Protein AF-A0A957GKF5-F1 (afdb_monomer_lite)

Foldseek 3Di:
DDPVVVVVVCVVPVPFDPQLVVLVVVLVVVLVVCVVVQPAFQQDPDWAFDPFDDPDPCPLVVPPDPCLVVVLVVLLVLLVCLLQQWDADPNDIDRNDDLAPPVDDLVVSLVLLLCPNLVSLLSNCSVPPPCSSLVSVLVSLVSCCVSPSGCDDSNLDLLSLLNNLVSLVNSCVSVVVPQPPDPSNSSSVSVSVSSLVSLVVRASSNVQDPRNLSSLLSLLLQLLGIDDDSSVVSNVVSVVVNLVSLVVQQDPQLAGPVPAVQSLQVSLVSLLVSQSRCVRSVHDRDPSSLVSNVSSLNSLLVQADPVQDHDRPDPDDPVRGDRNLVSLVSSCVSVVNPVSD

Radius of gyration: 20.47 Å; chains: 1; bounding box: 52×55×48 Å

Sequence (341 aa):
MNSQHLQLYWHTLRYLTLTQMWYRGRRMVRRRWWQWRQKPLPHPTSWDLNKISLLYVGLNSLKQLPNWPDLTAEACARAKEIANGRFHFLNQTVDQPHWHDPNLSQLWRYQFHYFHYVQPLLVWAAVDPDHQAHHTFLRLAHAWINDNAQYAGDGWHPYTISLRSVNWLHALVHFHPHLIDTPQASVLLSSLYGQGQMLYTDLERDVRGNHLLENLRALIWLGIAFAGAEPTQWLTTGLDLLQRETHEQILADGGHFERTPGYHLVILKDYLEIALWLRRNGVKVPPWLDAALECMLSYLVKTLFADGNVALFKDTARDQIPNPYDLLTIGAQYFVEPRYK

pLDDT: mean 88.1, std 11.19, range [51.5, 98.5]

Secondary structure (DSSP, 8-state):
--HHHHHHHHHHHTTS-HHHHHHHHHHHHHHHHHHHTTPPPP--S--EE--PPPTTTTGGG-TT-TTHHHHHHHHHHHHHHHHTTEEEETTEEEES--TT-TTS-HHHHHHHHHTTTHHHHHHHHTT-TT-HHHHHHHHHHHHHHHHT-SS-SGGGSHHHHHHHHHHHHHHHHHSGGGTTT-HHHHHHHHHHHHHHHHHHHS--TTT-HHHHHHHHHHHHHHHHHEESHHHHHHHHHHHHHHHHHHHHHB-TTS-BTT--HHHHHHHHHHHHHHHHHHHHTTPPPPHHHHHHHHHHHHHHHHH--TTSPPP--SS--GGGS--HHHHHHHHHHHHT-GGG-

Structure (mmCIF, N/CA/C/O backbone):
data_AF-A0A957GKF5-F1
#
_entry.id   AF-A0A957GKF5-F1
#
loop_
_atom_site.group_PDB
_atom_site.id
_atom_site.type_symbol
_atom_site.label_atom_id
_atom_site.label_alt_id
_atom_site.label_comp_id
_atom_site.label_asym_id
_atom_site.label_entity_id
_atom_site.label_seq_id
_atom_site.pdbx_PDB_ins_code
_atom_site.Cartn_x
_atom_site.Cartn_y
_atom_site.Cartn_z
_atom_site.occupancy
_atom_site.B_iso_or_equiv
_atom_site.auth_seq_id
_atom_site.auth_comp_id
_atom_site.auth_asym_id
_atom_site.auth_atom_id
_atom_site.pdbx_PDB_model_num
ATOM 1 N N . MET A 1 1 ? -20.115 22.931 -23.309 1.00 53.53 1 MET A N 1
ATOM 2 C CA . MET A 1 1 ? -20.176 21.814 -22.338 1.00 53.53 1 MET A CA 1
ATOM 3 C C . MET A 1 1 ? -21.526 21.136 -22.513 1.00 53.53 1 MET A C 1
ATOM 5 O O . MET A 1 1 ? -22.530 21.824 -22.405 1.00 53.53 1 MET A O 1
ATOM 9 N N . ASN A 1 2 ? -21.554 19.856 -22.891 1.00 61.03 2 ASN A N 1
ATOM 10 C CA . ASN A 1 2 ? -22.786 19.141 -23.253 1.00 61.03 2 ASN A CA 1
ATOM 11 C C . ASN A 1 2 ? -23.700 18.958 -22.020 1.00 61.03 2 ASN A C 1
ATOM 13 O O . ASN A 1 2 ? -23.191 18.691 -20.929 1.00 61.03 2 ASN A O 1
ATOM 17 N N . SER A 1 3 ? -25.023 19.085 -22.164 1.00 61.12 3 SER A N 1
ATOM 18 C CA . SER A 1 3 ? -25.988 19.022 -21.043 1.00 61.12 3 SER A CA 1
ATOM 19 C C . SER A 1 3 ? -25.933 17.696 -20.267 1.00 61.12 3 SER A C 1
ATOM 21 O O . SER A 1 3 ? -26.070 17.685 -19.045 1.00 61.12 3 SER A O 1
ATOM 23 N N . GLN A 1 4 ? -25.610 16.594 -20.948 1.00 59.00 4 GLN A N 1
ATOM 24 C CA . GLN A 1 4 ? -25.383 15.278 -20.337 1.00 59.00 4 GLN A CA 1
ATOM 25 C C . GLN A 1 4 ? -24.166 15.249 -19.397 1.00 59.00 4 GLN A C 1
ATOM 27 O O . GLN A 1 4 ? -24.218 14.628 -18.336 1.00 59.00 4 GLN A O 1
ATOM 32 N N . HIS A 1 5 ? -23.083 15.965 -19.725 1.00 63.00 5 HIS A N 1
ATOM 33 C CA . HIS A 1 5 ? -21.921 16.055 -18.835 1.00 63.00 5 HIS A CA 1
ATOM 34 C C . HIS A 1 5 ? -22.250 16.850 -17.571 1.00 63.00 5 HIS A C 1
ATOM 36 O O . HIS A 1 5 ? -21.846 16.456 -16.482 1.00 63.00 5 HIS A O 1
ATOM 42 N N . LEU A 1 6 ? -23.024 17.933 -17.692 1.00 70.69 6 LEU A N 1
ATOM 43 C CA . LEU A 1 6 ? -23.483 18.720 -16.543 1.00 70.69 6 LEU A CA 1
ATOM 44 C C . LEU A 1 6 ? -24.347 17.888 -15.585 1.00 70.69 6 LEU A C 1
ATOM 46 O O . LEU A 1 6 ? -24.175 17.983 -14.371 1.00 70.69 6 LEU A O 1
ATOM 50 N N . GLN A 1 7 ? -25.215 17.029 -16.121 1.00 70.50 7 GLN A N 1
ATOM 51 C CA . GLN A 1 7 ? -26.039 16.124 -15.324 1.00 70.50 7 GLN A CA 1
ATOM 52 C C . GLN A 1 7 ? -25.193 15.074 -14.581 1.00 70.50 7 GLN A C 1
ATOM 54 O O . GLN A 1 7 ? -25.396 14.859 -13.386 1.00 70.50 7 GLN A O 1
ATOM 59 N N . LEU A 1 8 ? -24.187 14.481 -15.236 1.00 67.50 8 LEU A N 1
ATOM 60 C CA . LEU A 1 8 ? -23.235 13.558 -14.598 1.00 67.50 8 LEU A CA 1
ATOM 61 C C . LEU A 1 8 ? -22.419 14.236 -13.481 1.00 67.50 8 LEU A C 1
ATOM 63 O O . LEU A 1 8 ? -22.252 13.669 -12.395 1.00 67.50 8 LEU A O 1
ATOM 67 N N . TYR A 1 9 ? -21.962 15.473 -13.705 1.00 71.50 9 TYR A N 1
ATOM 68 C CA . TYR A 1 9 ? -21.286 16.259 -12.670 1.00 71.50 9 TYR A CA 1
ATOM 69 C C . TYR A 1 9 ? -22.217 16.558 -11.494 1.00 71.50 9 TYR A C 1
ATOM 71 O O . TYR A 1 9 ? -21.804 16.386 -10.351 1.00 71.50 9 TYR A O 1
ATOM 79 N N . TRP A 1 10 ? -23.473 16.933 -11.743 1.00 74.56 10 TRP A N 1
ATOM 80 C CA . TRP A 1 10 ? -24.458 17.178 -10.687 1.00 74.56 10 TRP A CA 1
ATOM 81 C C . TRP A 1 10 ? -24.718 15.935 -9.826 1.00 74.56 10 TRP A C 1
ATOM 83 O O . TRP A 1 10 ? -24.691 16.020 -8.597 1.00 74.56 10 TRP A O 1
ATOM 93 N N . HIS A 1 11 ? -24.895 14.768 -10.453 1.00 73.44 11 HIS A N 1
ATOM 94 C CA . HIS A 1 11 ? -25.086 13.506 -9.732 1.00 73.44 11 HIS A CA 1
ATOM 95 C C . HIS A 1 11 ? -23.880 13.118 -8.873 1.00 73.44 11 HIS A C 1
ATOM 97 O O . HIS A 1 11 ? -24.069 12.499 -7.831 1.00 73.44 11 HIS A O 1
ATOM 103 N N . THR A 1 12 ? -22.671 13.524 -9.262 1.00 68.50 12 THR A N 1
ATOM 104 C CA . THR A 1 12 ? -21.452 13.300 -8.472 1.00 68.50 12 THR A CA 1
ATOM 105 C C . THR A 1 12 ? -21.302 14.336 -7.354 1.00 68.50 12 THR A C 1
ATOM 107 O O . THR A 1 12 ? -20.982 13.989 -6.223 1.00 68.50 12 THR A O 1
ATOM 110 N N . LEU A 1 13 ? -21.537 15.618 -7.649 1.00 72.31 13 LEU A N 1
ATOM 111 C CA . LEU A 1 13 ? -21.276 16.729 -6.730 1.00 72.31 13 LEU A CA 1
ATOM 112 C C . LEU A 1 13 ? -22.293 16.814 -5.588 1.00 72.31 13 LEU A C 1
ATOM 114 O O . LEU A 1 13 ? -21.910 17.177 -4.480 1.00 72.31 13 LEU A O 1
ATOM 118 N N . ARG A 1 14 ? -23.564 16.451 -5.817 1.00 78.88 14 ARG A N 1
ATOM 119 C CA . ARG A 1 14 ? -24.625 16.596 -4.801 1.00 78.88 14 ARG A CA 1
ATOM 120 C C . ARG A 1 14 ? -24.421 15.748 -3.541 1.00 78.88 14 ARG A C 1
ATOM 122 O O . ARG A 1 14 ? -25.043 16.027 -2.523 1.00 78.88 14 ARG A O 1
ATOM 129 N N . TYR A 1 15 ? -23.595 14.706 -3.625 1.00 75.88 15 TYR A N 1
ATOM 130 C CA . TYR A 1 15 ? -23.291 13.803 -2.514 1.00 75.88 15 TYR A CA 1
ATOM 131 C C . TYR A 1 15 ? -21.942 14.098 -1.849 1.00 75.88 15 TYR A C 1
ATOM 133 O O . TYR A 1 15 ? -21.589 13.439 -0.875 1.00 75.88 15 TYR A O 1
ATOM 141 N N . LEU A 1 16 ? -21.181 15.074 -2.358 1.00 77.50 16 LEU A N 1
ATOM 142 C CA . LEU A 1 16 ? -19.909 15.462 -1.762 1.00 77.50 16 LEU A CA 1
ATOM 143 C C . LEU A 1 16 ? -20.130 16.484 -0.653 1.00 77.50 16 LEU A C 1
ATOM 145 O O . LEU A 1 16 ? -20.840 17.476 -0.811 1.00 77.50 16 LEU A O 1
ATOM 149 N N . THR A 1 17 ? -19.442 16.274 0.462 1.00 80.44 17 THR A N 1
ATOM 150 C CA . THR A 1 17 ? -19.359 17.277 1.525 1.00 80.44 17 THR A CA 1
ATOM 151 C C . THR A 1 17 ? -18.633 18.536 1.030 1.00 80.44 17 THR A C 1
ATOM 153 O O . THR A 1 17 ? -17.794 18.479 0.124 1.00 80.44 17 THR A O 1
ATOM 156 N N . LEU A 1 18 ? -18.894 19.688 1.664 1.00 81.75 18 LEU A N 1
ATOM 157 C CA . LEU A 1 18 ? -18.164 20.940 1.388 1.00 81.75 18 LEU A CA 1
ATOM 158 C C . LEU A 1 18 ? -16.643 20.745 1.496 1.00 81.75 18 LEU A C 1
ATOM 160 O O . LEU A 1 18 ? -15.880 21.254 0.676 1.00 81.75 18 LEU A O 1
ATOM 164 N N . THR A 1 19 ? -16.213 19.939 2.467 1.00 81.38 19 THR A N 1
ATOM 165 C CA . THR A 1 19 ? -14.811 19.578 2.677 1.00 81.38 19 THR A CA 1
ATOM 166 C C . THR A 1 19 ? -14.238 18.791 1.494 1.00 81.38 19 THR A C 1
ATOM 168 O O . THR A 1 19 ? -13.156 19.129 1.013 1.00 81.38 19 THR A O 1
ATOM 171 N N . GLN A 1 20 ? -14.953 17.793 0.963 1.00 82.31 20 GLN A N 1
ATOM 172 C CA . GLN A 1 20 ? -14.507 17.049 -0.224 1.00 82.31 20 GLN A CA 1
ATOM 173 C C . GLN A 1 20 ? -14.444 17.939 -1.467 1.00 82.31 20 GLN A C 1
ATOM 175 O O . GLN A 1 20 ? -13.467 17.869 -2.213 1.00 82.31 20 GLN A O 1
ATOM 180 N N . MET A 1 21 ? -15.432 18.816 -1.674 1.00 82.12 21 MET A N 1
ATOM 181 C CA . MET A 1 21 ? -15.408 19.774 -2.785 1.00 82.12 21 MET A CA 1
ATOM 182 C C . MET A 1 21 ? -14.209 20.725 -2.688 1.00 82.12 21 MET A C 1
ATOM 184 O O . MET A 1 21 ? -13.518 20.940 -3.686 1.00 82.12 21 MET A O 1
ATOM 188 N N . TRP A 1 22 ? -13.911 21.233 -1.488 1.00 84.81 22 TRP A N 1
ATOM 189 C CA . TRP A 1 22 ? -12.729 22.058 -1.241 1.00 84.81 22 TRP A CA 1
ATOM 190 C C . TRP A 1 22 ? -11.430 21.313 -1.561 1.00 84.81 22 TRP A C 1
ATOM 192 O O . TRP A 1 22 ? -10.605 21.824 -2.320 1.00 84.81 22 TRP A O 1
ATOM 202 N N . TYR A 1 23 ? -11.244 20.097 -1.034 1.00 84.44 23 TYR A N 1
ATOM 203 C CA . TYR A 1 23 ? -10.032 19.313 -1.296 1.00 84.44 23 TYR A CA 1
ATOM 204 C C . TYR A 1 23 ? -9.882 18.955 -2.775 1.00 84.44 23 TYR A C 1
ATOM 206 O O . TYR A 1 23 ? -8.777 19.077 -3.310 1.00 84.44 23 TYR A O 1
ATOM 214 N N . ARG A 1 24 ? -10.980 18.608 -3.455 1.00 84.62 24 ARG A N 1
ATOM 215 C CA . ARG A 1 24 ? -10.980 18.291 -4.887 1.00 84.62 24 ARG A CA 1
ATOM 216 C C . ARG A 1 24 ? -10.594 19.508 -5.722 1.00 84.62 24 ARG A C 1
ATOM 218 O O . ARG A 1 24 ? -9.680 19.430 -6.540 1.00 84.62 24 ARG A O 1
ATOM 225 N N . GLY A 1 25 ? -11.224 20.657 -5.466 1.00 84.25 25 GLY A N 1
ATOM 226 C CA . GLY A 1 25 ? -10.908 21.919 -6.138 1.00 84.25 25 GLY A CA 1
ATOM 227 C C . GLY A 1 25 ? -9.462 22.354 -5.894 1.00 84.25 25 GLY A C 1
ATOM 228 O O . GLY A 1 25 ? -8.717 22.602 -6.844 1.00 84.25 25 GLY A O 1
ATOM 229 N N . ARG A 1 26 ? -9.022 22.353 -4.630 1.00 86.06 26 ARG A N 1
ATOM 230 C CA . ARG A 1 26 ? -7.641 22.668 -4.237 1.00 86.06 26 ARG A CA 1
ATOM 231 C C . ARG A 1 26 ? -6.633 21.760 -4.938 1.00 86.06 26 ARG A C 1
ATOM 233 O O . ARG A 1 26 ? -5.624 22.255 -5.435 1.00 86.06 26 ARG A O 1
ATOM 240 N N . ARG A 1 27 ? -6.886 20.450 -4.997 1.00 84.88 27 ARG A N 1
ATOM 241 C CA . ARG A 1 27 ? -6.024 19.491 -5.697 1.00 84.88 27 ARG A CA 1
ATOM 242 C C . ARG A 1 27 ? -5.958 19.779 -7.191 1.00 84.88 27 ARG A C 1
ATOM 244 O O . ARG A 1 27 ? -4.858 19.825 -7.734 1.00 84.88 27 ARG A O 1
ATOM 251 N N . MET A 1 28 ? -7.099 19.989 -7.848 1.00 84.94 28 MET A N 1
ATOM 252 C CA . MET A 1 28 ? -7.146 20.283 -9.284 1.00 84.94 28 MET A CA 1
ATOM 253 C C . MET A 1 28 ? -6.364 21.555 -9.619 1.00 84.94 28 MET A C 1
ATOM 255 O O . MET A 1 28 ? -5.546 21.547 -10.539 1.00 84.94 28 MET A O 1
ATOM 259 N N . VAL A 1 29 ? -6.565 22.628 -8.845 1.00 85.81 29 VAL A N 1
ATOM 260 C CA . VAL A 1 29 ? -5.824 23.889 -9.000 1.00 85.81 29 VAL A CA 1
ATOM 261 C C . VAL A 1 29 ? -4.333 23.664 -8.777 1.00 85.81 29 VAL A C 1
ATOM 263 O O . VAL A 1 29 ? -3.522 24.067 -9.604 1.00 85.81 29 VAL A O 1
ATOM 266 N N . ARG A 1 30 ? -3.959 22.968 -7.701 1.00 86.38 30 ARG A N 1
ATOM 267 C CA . ARG A 1 30 ? -2.562 22.683 -7.365 1.00 86.38 30 ARG A CA 1
ATOM 268 C C . ARG A 1 30 ? -1.855 21.8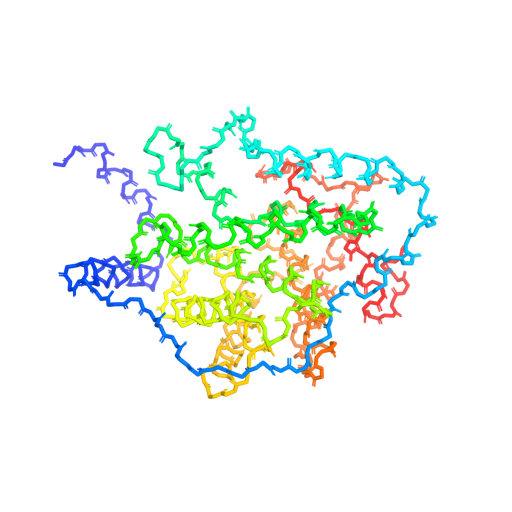54 -8.433 1.00 86.38 30 ARG A C 1
ATOM 270 O O . ARG A 1 30 ? -0.748 22.211 -8.815 1.00 86.38 30 ARG A O 1
ATOM 277 N N . ARG A 1 31 ? -2.478 20.783 -8.934 1.00 83.69 31 ARG A N 1
ATOM 278 C CA . ARG A 1 31 ? -1.902 19.937 -9.992 1.00 83.69 31 ARG A CA 1
ATOM 279 C C . ARG A 1 31 ? -1.715 20.723 -11.287 1.00 83.69 31 ARG A C 1
ATOM 281 O O . ARG A 1 31 ? -0.626 20.689 -11.848 1.00 83.69 31 ARG A O 1
ATOM 288 N N . ARG A 1 32 ? -2.718 21.506 -11.703 1.00 84.75 32 ARG A N 1
ATOM 289 C CA . ARG A 1 32 ? -2.594 22.401 -12.868 1.00 84.75 32 ARG A CA 1
ATOM 290 C C . ARG A 1 32 ? -1.495 23.439 -12.678 1.00 84.75 32 ARG A C 1
ATOM 292 O O . ARG A 1 32 ? -0.720 23.680 -13.592 1.00 84.75 32 ARG A O 1
ATOM 299 N N . TRP A 1 33 ? -1.399 24.024 -11.488 1.00 84.56 33 TRP A N 1
ATOM 300 C CA . TRP A 1 33 ? -0.357 24.988 -11.154 1.00 84.56 33 TRP A CA 1
ATOM 301 C C . TRP A 1 33 ? 1.043 24.374 -11.187 1.00 84.56 33 TRP A C 1
ATOM 303 O O . TRP A 1 33 ? 1.962 24.983 -11.722 1.00 84.56 33 TRP A O 1
ATOM 313 N N . TRP A 1 34 ? 1.214 23.168 -10.642 1.00 85.56 34 TRP A N 1
ATOM 314 C CA . TRP A 1 34 ? 2.483 22.444 -10.681 1.00 85.56 34 TRP A CA 1
ATOM 315 C C . TRP A 1 34 ? 2.886 22.056 -12.100 1.00 85.56 34 TRP A C 1
ATOM 317 O O . TRP A 1 34 ? 4.050 22.217 -12.440 1.00 85.56 34 TRP A O 1
ATOM 327 N N . GLN A 1 35 ? 1.938 21.623 -12.931 1.00 81.94 35 GLN A N 1
ATOM 328 C CA . GLN A 1 35 ? 2.184 21.356 -14.349 1.00 81.94 35 GLN A CA 1
ATOM 329 C C . GLN A 1 35 ? 2.575 22.634 -15.095 1.00 81.94 35 GLN A C 1
ATOM 331 O O . GLN A 1 35 ? 3.590 22.659 -15.783 1.00 81.94 35 GLN A O 1
ATOM 336 N N . TRP A 1 36 ? 1.820 23.719 -14.904 1.00 83.88 36 TRP A N 1
ATOM 337 C CA . TRP A 1 36 ? 2.099 25.009 -15.536 1.00 83.88 36 TRP A CA 1
ATOM 338 C C . TRP A 1 36 ? 3.465 25.577 -15.130 1.00 83.88 36 TRP A C 1
ATOM 340 O O . TRP A 1 36 ? 4.204 26.068 -15.976 1.00 83.88 36 TRP A O 1
ATOM 350 N N . ARG A 1 37 ? 3.832 25.462 -13.848 1.00 83.12 37 ARG A N 1
ATOM 351 C CA . ARG A 1 37 ? 5.146 25.876 -13.334 1.00 83.12 37 ARG A CA 1
ATOM 352 C C . ARG A 1 37 ? 6.264 24.865 -13.564 1.00 83.12 37 ARG A C 1
ATOM 354 O O . ARG A 1 37 ? 7.373 25.132 -13.116 1.00 83.12 37 ARG A O 1
ATOM 361 N N . GLN A 1 38 ? 5.974 23.718 -14.181 1.00 79.69 38 GLN A N 1
ATOM 362 C CA . GLN A 1 38 ? 6.916 22.606 -14.323 1.00 79.69 38 GLN A CA 1
ATOM 363 C C . GLN A 1 38 ? 7.632 22.308 -12.998 1.00 79.69 38 GLN A C 1
ATOM 365 O O . GLN A 1 38 ? 8.859 22.249 -12.936 1.00 79.69 38 GLN A O 1
ATOM 370 N N . LYS A 1 39 ? 6.857 22.214 -11.905 1.00 78.19 39 LYS A N 1
ATOM 371 C CA . LYS A 1 39 ? 7.404 22.017 -10.560 1.00 78.19 39 LYS A CA 1
ATOM 372 C C . LYS A 1 39 ? 8.376 20.828 -10.606 1.00 78.19 39 LYS A C 1
ATOM 374 O O . LYS A 1 39 ? 7.945 19.747 -11.015 1.00 78.19 39 LYS A O 1
ATOM 379 N N . PRO A 1 40 ? 9.639 21.007 -10.179 1.00 76.94 40 PRO A N 1
ATOM 380 C CA . PRO A 1 40 ? 10.600 19.921 -10.202 1.00 76.94 40 PRO A CA 1
ATOM 381 C C . PRO A 1 40 ? 10.125 18.801 -9.281 1.00 76.94 40 PRO A C 1
ATOM 383 O O . PRO A 1 40 ? 9.513 19.052 -8.232 1.00 76.94 40 PRO A O 1
ATOM 386 N N . LEU A 1 41 ? 10.405 17.563 -9.683 1.00 82.25 41 LEU A N 1
ATOM 387 C CA . LEU A 1 41 ? 10.221 16.431 -8.795 1.00 82.25 41 LEU A CA 1
ATOM 388 C C . LEU A 1 41 ? 11.121 16.591 -7.568 1.00 82.25 41 LEU A C 1
ATOM 390 O O . LEU A 1 41 ? 12.201 17.183 -7.659 1.00 82.25 41 LEU A O 1
ATOM 394 N N . PRO A 1 42 ? 10.695 16.082 -6.406 1.00 83.38 42 PRO A N 1
ATOM 395 C CA . PRO A 1 42 ? 11.613 15.954 -5.293 1.00 83.38 42 PRO A CA 1
ATOM 396 C C . PRO A 1 42 ? 12.778 15.045 -5.690 1.00 83.38 42 PRO A C 1
ATOM 398 O O . PRO A 1 42 ? 12.584 13.875 -6.020 1.00 83.38 42 PRO A O 1
ATOM 401 N N . HIS A 1 43 ? 13.985 15.603 -5.632 1.00 80.06 43 HIS A N 1
ATOM 402 C CA . HIS A 1 43 ? 15.248 14.897 -5.826 1.00 80.06 43 HIS A CA 1
ATOM 403 C C . HIS A 1 43 ? 16.049 14.947 -4.521 1.00 80.06 43 HIS A C 1
ATOM 405 O O . HIS A 1 43 ? 17.029 15.688 -4.430 1.00 80.06 43 HIS A O 1
ATOM 411 N N . PRO A 1 44 ? 15.602 14.235 -3.472 1.00 85.88 44 PRO A N 1
ATOM 412 C CA . PRO A 1 44 ? 16.298 14.224 -2.196 1.00 85.88 44 PRO A CA 1
ATOM 413 C C . PRO A 1 44 ? 17.698 13.634 -2.387 1.00 85.88 44 PRO A C 1
ATOM 415 O O . PRO A 1 44 ? 17.865 12.485 -2.807 1.00 85.88 44 PRO A O 1
ATOM 418 N N . THR A 1 45 ? 18.705 14.447 -2.084 1.00 77.62 45 THR A N 1
ATOM 419 C CA . THR A 1 45 ? 20.123 14.062 -2.104 1.00 77.62 45 THR A CA 1
ATOM 420 C C . THR A 1 45 ? 20.581 13.469 -0.776 1.00 77.62 45 THR A C 1
ATOM 422 O O . THR A 1 45 ? 21.666 12.906 -0.704 1.00 77.62 45 THR A O 1
ATOM 425 N N . SER A 1 46 ? 19.769 13.614 0.271 1.00 84.44 46 SER A N 1
ATOM 426 C CA . SER A 1 46 ? 20.010 13.074 1.603 1.00 84.44 46 SER A CA 1
ATOM 427 C C . SER A 1 46 ? 18.742 12.414 2.121 1.00 84.44 46 SER A C 1
ATOM 429 O O . SER A 1 46 ? 17.673 13.028 2.123 1.00 84.44 46 SER A O 1
ATOM 431 N N . TRP A 1 47 ? 18.883 11.183 2.577 1.00 89.88 47 TRP A N 1
ATOM 432 C CA . TRP A 1 47 ? 17.877 10.406 3.279 1.00 89.88 47 TRP A CA 1
ATOM 433 C C . TRP A 1 47 ? 18.634 9.411 4.152 1.00 89.88 47 TRP A C 1
ATOM 435 O O . TRP A 1 47 ? 19.721 8.972 3.785 1.00 89.88 47 TRP A O 1
ATOM 445 N N . ASP A 1 48 ? 18.043 9.047 5.280 1.00 89.00 48 ASP A N 1
ATOM 446 C CA . ASP A 1 48 ? 18.596 8.040 6.176 1.00 89.00 48 ASP A CA 1
ATOM 447 C C . ASP A 1 48 ? 17.576 6.917 6.318 1.00 89.00 48 ASP A C 1
ATOM 449 O O . ASP A 1 48 ? 16.381 7.174 6.482 1.00 89.00 48 ASP A O 1
ATOM 453 N N . LEU A 1 49 ? 18.026 5.667 6.238 1.00 88.88 49 LEU A N 1
ATOM 454 C CA . LEU A 1 49 ? 17.172 4.507 6.471 1.00 88.88 49 LEU A CA 1
ATOM 455 C C . LEU A 1 49 ? 17.254 4.065 7.927 1.00 88.88 49 LEU A C 1
ATOM 457 O O . LEU A 1 49 ? 18.339 3.880 8.480 1.00 88.88 49 LEU A O 1
ATOM 461 N N . ASN A 1 50 ? 16.095 3.814 8.527 1.00 87.94 50 ASN A N 1
ATOM 462 C CA . ASN A 1 50 ? 16.038 3.099 9.791 1.00 87.94 50 ASN A CA 1
ATOM 463 C C . ASN A 1 50 ? 16.386 1.624 9.574 1.00 87.94 50 ASN A C 1
ATOM 465 O O . ASN A 1 50 ? 16.101 1.030 8.530 1.00 87.94 50 ASN A O 1
ATOM 469 N N . LYS A 1 51 ? 16.930 0.988 10.613 1.00 83.94 51 LYS A N 1
ATOM 470 C CA . LYS A 1 51 ? 17.014 -0.472 10.653 1.00 83.94 51 LYS A CA 1
ATOM 471 C C . LYS A 1 51 ? 15.606 -1.039 10.824 1.00 83.94 51 LYS A C 1
ATOM 473 O O . LYS A 1 51 ? 15.074 -1.041 11.931 1.00 83.94 51 LYS A O 1
ATOM 478 N N . ILE A 1 52 ? 15.032 -1.529 9.730 1.00 83.69 52 ILE A N 1
ATOM 479 C CA . ILE A 1 52 ? 13.661 -2.040 9.700 1.00 83.69 52 ILE A CA 1
ATOM 480 C C . ILE A 1 52 ? 13.581 -3.568 9.750 1.00 83.69 52 ILE A C 1
ATOM 482 O O . ILE A 1 52 ? 14.399 -4.286 9.177 1.00 83.69 52 ILE A O 1
ATOM 486 N N . SER A 1 53 ? 12.568 -4.068 10.451 1.00 78.69 53 SER A N 1
ATOM 487 C CA . SER A 1 53 ? 12.212 -5.481 10.560 1.00 78.69 53 SER A CA 1
ATOM 488 C C . SER A 1 53 ? 11.030 -5.784 9.645 1.00 78.69 53 SER A C 1
ATOM 490 O O . SER A 1 53 ? 9.950 -5.215 9.801 1.00 78.69 53 SER A O 1
ATOM 492 N N . LEU A 1 54 ? 11.225 -6.707 8.701 1.00 68.75 54 LEU A N 1
ATOM 493 C CA . LEU A 1 54 ? 10.200 -7.153 7.749 1.00 68.75 54 LEU A CA 1
ATOM 494 C C . LEU A 1 54 ? 8.946 -7.671 8.440 1.00 68.75 54 LEU A C 1
ATOM 496 O O . LEU A 1 54 ? 9.063 -8.403 9.415 1.00 68.75 54 LEU A O 1
ATOM 500 N N . LEU A 1 55 ? 7.770 -7.443 7.848 1.00 71.19 55 LEU A N 1
ATOM 501 C CA . LEU A 1 55 ? 6.568 -8.204 8.206 1.00 71.19 55 LEU A CA 1
ATOM 502 C C . LEU A 1 55 ? 6.761 -9.712 7.985 1.00 71.19 55 LEU A C 1
ATOM 504 O O . LEU A 1 55 ? 6.434 -10.512 8.857 1.00 71.19 55 LEU A O 1
ATOM 508 N N . TYR A 1 56 ? 7.359 -10.086 6.853 1.00 66.81 56 TYR A N 1
ATOM 509 C CA . TYR A 1 56 ? 7.462 -11.472 6.390 1.00 66.81 56 TYR A CA 1
ATOM 510 C C . TYR A 1 56 ? 8.848 -12.093 6.643 1.00 66.81 56 TYR A C 1
ATOM 512 O O . TYR A 1 56 ? 9.514 -12.575 5.726 1.00 66.81 56 TYR A O 1
ATOM 520 N N . VAL A 1 57 ? 9.320 -12.069 7.894 1.00 58.16 57 VAL A N 1
ATOM 521 C CA . VAL A 1 57 ? 10.543 -12.805 8.276 1.00 58.16 57 VAL A CA 1
ATOM 522 C C . VAL A 1 57 ? 10.245 -14.303 8.318 1.00 58.16 57 VAL A C 1
ATOM 524 O O . VAL A 1 57 ? 9.291 -14.719 8.966 1.00 58.16 57 VAL A O 1
ATOM 527 N N . GLY A 1 58 ? 11.080 -15.115 7.662 1.00 53.75 58 GLY A N 1
ATOM 528 C CA . GLY A 1 58 ? 10.945 -16.575 7.683 1.00 53.75 58 GLY A CA 1
ATOM 529 C C . GLY A 1 58 ? 10.119 -17.171 6.539 1.00 53.75 58 GLY A C 1
ATOM 530 O O . GLY A 1 58 ? 9.803 -18.354 6.597 1.00 53.75 58 GLY A O 1
ATOM 531 N N . LEU A 1 59 ? 9.827 -16.433 5.460 1.00 54.72 59 LEU A N 1
ATOM 532 C CA . LEU A 1 59 ? 9.231 -17.018 4.241 1.00 54.72 59 LEU A CA 1
ATOM 533 C C . LEU A 1 59 ? 10.005 -18.263 3.760 1.00 54.72 59 LEU A C 1
ATOM 535 O O . LEU A 1 59 ? 9.411 -19.284 3.434 1.00 54.72 59 LEU A O 1
ATOM 539 N N . ASN A 1 60 ? 11.339 -18.233 3.845 1.00 53.28 60 ASN A N 1
ATOM 540 C CA . ASN A 1 60 ? 12.198 -19.370 3.490 1.00 53.28 60 ASN A CA 1
ATOM 541 C C . ASN A 1 60 ? 12.012 -20.602 4.399 1.00 53.28 60 ASN A C 1
ATOM 543 O O . ASN A 1 60 ? 12.387 -21.707 4.007 1.00 53.28 60 ASN A O 1
ATOM 547 N N . SER A 1 61 ? 11.433 -20.431 5.594 1.00 54.94 61 SER A N 1
ATOM 548 C CA . SER A 1 61 ? 11.078 -21.527 6.507 1.00 54.94 61 SER A CA 1
ATOM 549 C C . SER A 1 61 ? 9.684 -22.120 6.266 1.00 54.94 61 SER A C 1
ATOM 551 O O . SER A 1 61 ? 9.390 -23.178 6.811 1.00 54.94 61 SER A O 1
ATOM 553 N N . LEU A 1 62 ? 8.850 -21.521 5.402 1.00 54.78 62 LEU A N 1
ATOM 554 C CA . LEU A 1 62 ? 7.477 -21.978 5.122 1.00 54.78 62 LEU A CA 1
ATOM 555 C C . LEU A 1 62 ? 7.373 -23.163 4.145 1.00 54.78 62 LEU A C 1
ATOM 557 O O . LEU A 1 62 ? 6.265 -23.538 3.767 1.00 54.78 62 LEU A O 1
ATOM 561 N N . LYS A 1 63 ? 8.489 -23.811 3.772 1.00 53.34 63 LYS A N 1
ATOM 562 C CA . LYS A 1 63 ? 8.536 -24.946 2.819 1.00 53.34 63 LYS A CA 1
ATOM 563 C C . LYS A 1 63 ? 7.643 -26.153 3.183 1.00 53.34 63 LYS A C 1
ATOM 565 O O . LYS A 1 63 ? 7.614 -27.117 2.429 1.00 53.34 63 LYS A O 1
ATOM 570 N N . GLN A 1 64 ? 6.961 -26.132 4.329 1.00 55.91 64 GLN A N 1
ATOM 571 C CA . GLN A 1 64 ? 6.183 -27.239 4.890 1.00 55.91 64 GLN A CA 1
ATOM 572 C C . GLN A 1 64 ? 4.656 -27.094 4.743 1.00 55.91 64 GLN A C 1
ATOM 574 O O . GLN A 1 64 ? 3.932 -27.962 5.226 1.00 55.91 64 GLN A O 1
ATOM 579 N N . LEU A 1 65 ? 4.132 -26.035 4.108 1.00 57.38 65 LEU A N 1
ATOM 580 C CA . LEU A 1 65 ? 2.681 -25.932 3.894 1.00 57.38 65 LEU A CA 1
ATOM 581 C C . LEU A 1 65 ? 2.217 -26.921 2.796 1.00 57.38 65 LEU A C 1
ATOM 583 O O . LEU A 1 65 ? 2.861 -26.987 1.749 1.00 57.38 65 LEU A O 1
ATOM 587 N N . PRO A 1 66 ? 1.098 -27.658 2.977 1.00 57.50 66 PRO A N 1
ATOM 588 C CA . PRO A 1 66 ? 0.673 -28.727 2.059 1.00 57.50 66 PRO A CA 1
ATOM 589 C C . PRO A 1 66 ? 0.501 -28.297 0.594 1.00 57.50 66 PRO A C 1
ATOM 591 O O . PRO A 1 66 ? 0.826 -29.062 -0.307 1.00 57.50 66 PRO A O 1
ATOM 594 N N . ASN A 1 67 ? 0.059 -27.057 0.360 1.00 66.62 67 ASN A N 1
ATOM 595 C CA . ASN A 1 67 ? -0.182 -26.501 -0.979 1.00 66.62 67 ASN A CA 1
ATOM 596 C C . ASN A 1 67 ? 0.948 -25.563 -1.447 1.00 66.62 67 ASN A C 1
ATOM 598 O O . ASN A 1 67 ? 0.814 -24.871 -2.455 1.00 66.62 67 ASN A O 1
ATOM 602 N N . TRP A 1 68 ? 2.058 -25.495 -0.702 1.00 68.12 68 TRP A N 1
ATOM 603 C CA . TRP A 1 68 ? 3.191 -24.625 -1.026 1.00 68.12 68 TRP A CA 1
ATOM 604 C C . TRP A 1 68 ? 3.777 -24.882 -2.424 1.00 68.12 68 TRP A C 1
ATOM 606 O O . TRP A 1 68 ? 4.056 -23.902 -3.116 1.00 68.12 68 TRP A O 1
ATOM 616 N N . PRO A 1 69 ? 3.942 -26.138 -2.896 1.00 74.88 69 PRO A N 1
ATOM 617 C CA . PRO A 1 69 ? 4.489 -26.392 -4.230 1.00 74.88 69 PRO A CA 1
ATOM 618 C C . PRO A 1 69 ? 3.651 -25.782 -5.360 1.00 74.88 69 PRO A C 1
ATOM 620 O O . PRO A 1 69 ? 4.208 -25.145 -6.250 1.00 74.88 69 PRO A O 1
ATOM 623 N N . ASP A 1 70 ? 2.324 -25.900 -5.294 1.00 76.56 70 ASP A N 1
ATOM 624 C CA . ASP A 1 70 ? 1.433 -25.405 -6.350 1.00 76.56 70 ASP A CA 1
ATOM 625 C C . ASP A 1 70 ? 1.372 -23.871 -6.356 1.00 76.56 70 ASP A C 1
ATOM 627 O O . ASP A 1 70 ? 1.560 -23.237 -7.397 1.00 76.56 70 ASP A O 1
ATOM 631 N N . LEU A 1 71 ? 1.215 -23.263 -5.174 1.00 71.88 71 LEU A N 1
ATOM 632 C CA . LEU A 1 71 ? 1.199 -21.804 -5.014 1.00 71.88 71 LEU A CA 1
ATOM 633 C C . LEU A 1 71 ? 2.528 -21.163 -5.440 1.00 71.88 71 LEU A C 1
ATOM 635 O O . LEU A 1 71 ? 2.550 -20.086 -6.040 1.00 71.88 71 LEU A O 1
ATOM 639 N N . THR A 1 72 ? 3.653 -21.823 -5.152 1.00 81.00 72 THR A N 1
ATOM 640 C CA . THR A 1 72 ? 4.970 -21.332 -5.576 1.00 81.00 72 THR A CA 1
ATOM 641 C C . THR A 1 72 ? 5.198 -21.515 -7.070 1.00 81.00 72 THR A C 1
ATOM 643 O O . THR A 1 72 ? 5.786 -20.626 -7.685 1.00 81.00 72 THR A O 1
ATOM 646 N N . ALA A 1 73 ? 4.712 -22.601 -7.678 1.00 87.38 73 ALA A N 1
ATOM 647 C CA . ALA A 1 73 ? 4.848 -22.835 -9.112 1.00 87.38 73 ALA A CA 1
ATOM 648 C C . ALA A 1 73 ? 4.143 -21.752 -9.944 1.00 87.38 73 ALA A C 1
ATOM 650 O O . ALA A 1 73 ? 4.763 -21.186 -10.848 1.00 87.38 73 ALA A O 1
ATOM 651 N N . GLU A 1 74 ? 2.894 -21.407 -9.608 1.00 88.69 74 GLU A N 1
ATOM 652 C CA . GLU A 1 74 ? 2.141 -20.355 -10.305 1.00 88.69 74 G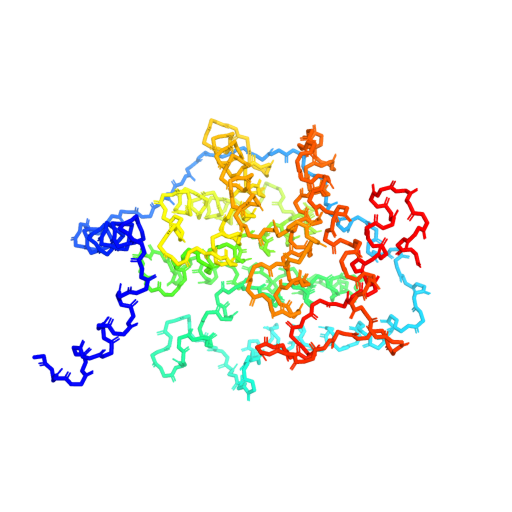LU A CA 1
ATOM 653 C C . GLU A 1 74 ? 2.810 -18.982 -10.148 1.00 88.69 74 GLU A C 1
ATOM 655 O O . GLU A 1 74 ? 3.049 -18.277 -11.134 1.00 88.69 74 GLU A O 1
ATOM 660 N N . ALA A 1 75 ? 3.195 -18.619 -8.920 1.00 89.25 75 ALA A N 1
ATOM 661 C CA . ALA A 1 75 ? 3.892 -17.365 -8.654 1.00 89.25 75 ALA A CA 1
ATOM 662 C C . ALA A 1 75 ? 5.230 -17.279 -9.411 1.00 89.25 75 ALA A C 1
ATOM 664 O O . ALA A 1 75 ? 5.536 -16.240 -9.998 1.00 89.25 75 ALA A O 1
ATOM 665 N N . CYS A 1 76 ? 6.000 -18.372 -9.462 1.00 92.81 76 CYS A N 1
ATOM 666 C CA . CYS A 1 76 ? 7.250 -18.441 -10.219 1.00 92.81 76 CYS A CA 1
ATOM 667 C C . CYS A 1 76 ? 7.023 -18.337 -11.732 1.00 92.81 76 CYS A C 1
ATOM 669 O O . CYS A 1 76 ? 7.803 -17.678 -12.420 1.00 92.81 76 CYS A O 1
ATOM 671 N N . ALA A 1 77 ? 5.977 -18.971 -12.270 1.00 94.25 77 ALA A N 1
ATOM 672 C CA . ALA A 1 77 ? 5.632 -18.860 -13.686 1.00 94.25 77 ALA A CA 1
ATOM 673 C C . ALA A 1 77 ? 5.302 -17.406 -14.047 1.00 94.25 77 ALA A C 1
ATOM 675 O O . ALA A 1 77 ? 5.908 -16.843 -14.961 1.00 94.25 77 ALA A O 1
ATOM 676 N N . ARG A 1 78 ? 4.445 -16.759 -13.249 1.00 94.50 78 ARG A N 1
ATOM 677 C CA . ARG A 1 78 ? 4.099 -15.343 -13.411 1.00 94.50 78 ARG A CA 1
ATOM 678 C C . ARG A 1 78 ? 5.327 -14.437 -13.303 1.00 94.50 78 ARG A C 1
ATOM 680 O O . ARG A 1 78 ? 5.508 -13.544 -14.125 1.00 94.50 78 ARG A O 1
ATOM 687 N N . ALA A 1 79 ? 6.198 -14.676 -12.322 1.00 96.19 79 ALA A N 1
ATOM 688 C CA . ALA A 1 79 ? 7.447 -13.936 -12.139 1.00 96.19 79 ALA A CA 1
ATOM 689 C C . ALA A 1 79 ? 8.362 -14.007 -13.374 1.00 96.19 79 ALA A C 1
ATOM 691 O O . ALA A 1 79 ? 8.939 -12.995 -13.773 1.00 96.19 79 ALA A O 1
ATOM 692 N N . LYS A 1 80 ? 8.452 -15.177 -14.017 1.00 96.31 80 LYS A N 1
ATOM 693 C CA . LYS A 1 80 ? 9.225 -15.371 -15.252 1.00 96.31 80 LYS A CA 1
ATOM 694 C C . LYS A 1 80 ? 8.593 -14.674 -16.458 1.00 96.31 80 LYS A C 1
ATOM 696 O O . LYS A 1 80 ? 9.321 -14.115 -17.275 1.00 96.31 80 LYS A O 1
ATOM 701 N N . GLU A 1 81 ? 7.264 -14.639 -16.566 1.00 97.88 81 GLU A N 1
ATOM 702 C CA . GLU A 1 81 ? 6.586 -13.817 -17.583 1.00 97.88 81 GLU A CA 1
ATOM 703 C C . GLU A 1 81 ? 6.929 -12.330 -17.411 1.00 97.88 81 GLU A C 1
ATOM 705 O O . GLU A 1 81 ? 7.350 -11.677 -18.367 1.00 97.88 81 GLU A O 1
ATOM 710 N N . ILE A 1 82 ? 6.864 -11.822 -16.176 1.00 97.88 82 ILE A N 1
ATOM 711 C CA . ILE A 1 82 ? 7.248 -10.445 -15.828 1.00 97.88 82 ILE A CA 1
ATOM 712 C C . ILE A 1 82 ? 8.723 -10.179 -16.166 1.00 97.88 82 ILE A C 1
ATOM 714 O O . ILE A 1 82 ? 9.062 -9.126 -16.718 1.00 97.88 82 ILE A O 1
ATOM 718 N N . ALA A 1 83 ? 9.613 -11.132 -15.874 1.00 97.44 83 ALA A N 1
ATOM 719 C CA . ALA A 1 83 ? 11.033 -11.042 -16.213 1.00 97.44 83 ALA A CA 1
ATOM 720 C C . ALA A 1 83 ? 11.256 -10.897 -17.727 1.00 97.44 83 ALA A C 1
ATOM 722 O O . ALA A 1 83 ? 12.097 -10.097 -18.141 1.00 97.44 83 ALA A O 1
ATOM 723 N N . ASN A 1 84 ? 10.429 -11.565 -18.534 1.00 97.62 84 ASN A N 1
ATOM 724 C CA . ASN A 1 84 ? 10.403 -11.460 -19.995 1.00 97.62 84 ASN A CA 1
ATOM 725 C C . ASN A 1 84 ? 9.602 -10.251 -20.521 1.00 97.62 84 ASN A C 1
ATOM 727 O O . ASN A 1 84 ? 9.469 -10.076 -21.731 1.00 97.62 84 ASN A O 1
ATOM 731 N N . GLY A 1 85 ? 9.090 -9.397 -19.629 1.00 97.62 85 GLY A N 1
ATOM 732 C CA . GLY A 1 85 ? 8.344 -8.183 -19.962 1.00 97.62 85 GLY A CA 1
ATOM 733 C C . GLY A 1 85 ? 6.890 -8.420 -20.365 1.00 97.62 85 GLY A C 1
ATOM 734 O O . GLY A 1 85 ? 6.292 -7.539 -20.974 1.00 97.62 85 GLY A O 1
ATOM 735 N N . ARG A 1 86 ? 6.309 -9.573 -20.033 1.00 98.25 86 ARG A N 1
ATOM 736 C CA . ARG A 1 86 ? 4.904 -9.904 -20.290 1.00 98.25 86 ARG A CA 1
ATOM 737 C C . ARG A 1 86 ? 4.076 -9.683 -19.027 1.00 98.25 86 ARG A C 1
ATOM 739 O O . ARG A 1 86 ? 4.357 -10.267 -17.983 1.00 98.25 86 ARG A O 1
ATOM 746 N N . PHE A 1 87 ? 3.050 -8.839 -19.119 1.00 98.12 87 PHE A N 1
ATOM 747 C CA . PHE A 1 87 ? 2.208 -8.454 -17.984 1.00 98.12 87 PHE A CA 1
ATOM 748 C C . PHE A 1 87 ? 0.744 -8.776 -18.255 1.00 98.12 87 PHE A C 1
ATOM 750 O O . PHE A 1 87 ? 0.223 -8.439 -19.314 1.00 98.12 87 PHE A O 1
ATOM 757 N N . HIS A 1 88 ? 0.071 -9.384 -17.277 1.00 95.75 88 HIS A N 1
ATOM 758 C CA . HIS A 1 88 ? -1.351 -9.710 -17.345 1.00 95.75 88 HIS A CA 1
ATOM 759 C C . HIS A 1 88 ? -2.127 -8.991 -16.238 1.00 95.75 88 HIS A C 1
ATOM 761 O O . HIS A 1 88 ? -1.953 -9.296 -15.052 1.00 95.75 88 HIS A O 1
ATOM 767 N N . PHE A 1 89 ? -2.992 -8.053 -16.632 1.00 94.81 89 PHE A N 1
ATOM 768 C CA . PHE A 1 89 ? -3.882 -7.302 -15.742 1.00 94.81 89 PHE A CA 1
ATOM 769 C C . PHE A 1 89 ? -5.270 -7.186 -16.373 1.00 94.81 89 PHE A C 1
ATOM 771 O O . PHE A 1 89 ? -5.376 -6.969 -17.576 1.00 94.81 89 PHE A O 1
ATOM 778 N N . LEU A 1 90 ? -6.334 -7.266 -15.566 1.00 91.50 90 LEU A N 1
ATOM 779 C CA . LEU A 1 90 ? -7.717 -7.043 -16.023 1.00 91.50 90 LEU A CA 1
ATOM 780 C C . LEU A 1 90 ? -8.107 -7.925 -17.228 1.00 91.50 90 LEU A C 1
ATOM 782 O O . LEU A 1 90 ? -8.734 -7.448 -18.171 1.00 91.50 90 LEU A O 1
ATOM 786 N N . ASN A 1 91 ? -7.699 -9.199 -17.219 1.00 91.38 91 ASN A N 1
ATOM 787 C CA . ASN A 1 91 ? -7.883 -10.153 -18.323 1.00 91.38 91 ASN A CA 1
ATOM 788 C C . ASN A 1 91 ? -7.207 -9.750 -19.649 1.00 91.38 91 ASN A C 1
ATOM 790 O O . ASN A 1 91 ? -7.511 -10.316 -20.697 1.00 91.38 91 ASN A O 1
ATOM 794 N N . GLN A 1 92 ? -6.271 -8.800 -19.617 1.00 95.81 92 GLN A N 1
ATOM 795 C CA . GLN A 1 92 ? -5.527 -8.328 -20.777 1.00 95.81 92 GLN A CA 1
ATOM 796 C C . GLN A 1 92 ? -4.026 -8.540 -20.571 1.00 95.81 92 GLN A C 1
ATOM 798 O O . GLN A 1 92 ? -3.427 -8.009 -19.630 1.00 95.81 92 GLN A O 1
ATOM 803 N N . THR A 1 93 ? -3.412 -9.280 -21.497 1.00 97.62 93 THR A N 1
ATOM 804 C CA . THR A 1 93 ? -1.958 -9.458 -21.555 1.00 97.62 93 THR A CA 1
ATOM 805 C C . THR A 1 93 ? -1.328 -8.453 -22.508 1.00 97.62 93 THR A C 1
ATOM 807 O O . THR A 1 93 ? -1.809 -8.283 -23.627 1.00 97.62 93 THR A O 1
ATOM 810 N N . VAL A 1 94 ? -0.244 -7.816 -22.074 1.00 98.06 94 VAL A N 1
ATOM 811 C CA . VAL A 1 94 ? 0.550 -6.880 -22.877 1.00 98.06 94 VAL A CA 1
ATOM 812 C C . VAL A 1 94 ? 2.025 -7.251 -22.755 1.00 98.06 94 VAL A C 1
ATOM 814 O O . VAL A 1 94 ? 2.537 -7.434 -21.647 1.00 98.06 94 VAL A O 1
ATOM 817 N N . ASP A 1 95 ? 2.697 -7.363 -23.897 1.00 97.69 95 ASP A N 1
ATOM 818 C CA . ASP A 1 95 ? 4.137 -7.593 -23.986 1.00 97.69 95 ASP A CA 1
ATOM 819 C C . ASP A 1 95 ? 4.871 -6.249 -24.094 1.00 97.69 95 ASP A C 1
ATOM 821 O O . ASP A 1 95 ? 4.504 -5.401 -24.903 1.00 97.69 95 ASP A O 1
ATOM 825 N N . GLN A 1 96 ? 5.906 -6.063 -23.273 1.00 96.19 96 GLN A N 1
ATOM 826 C CA . GLN A 1 96 ? 6.754 -4.865 -23.201 1.00 96.19 96 GLN A CA 1
ATOM 827 C C . GLN A 1 96 ? 5.954 -3.542 -23.124 1.00 96.19 96 GLN A C 1
ATOM 829 O O . GLN A 1 96 ? 6.165 -2.643 -23.939 1.00 96.19 96 GLN A O 1
ATOM 834 N N . PRO A 1 97 ? 5.021 -3.399 -22.162 1.00 96.00 97 PRO A N 1
ATOM 835 C CA . PRO A 1 97 ? 4.171 -2.216 -22.047 1.00 96.00 97 PRO A CA 1
ATOM 836 C C . PRO A 1 97 ? 4.976 -0.939 -21.771 1.00 96.00 97 PRO A C 1
ATOM 838 O O . PRO A 1 97 ? 5.893 -0.925 -20.946 1.00 96.00 97 PRO A O 1
ATOM 841 N N . HIS A 1 98 ? 4.557 0.172 -22.380 1.00 94.75 98 HIS A N 1
ATOM 842 C CA . HIS A 1 98 ? 5.034 1.506 -22.015 1.00 94.75 98 HIS A CA 1
ATOM 843 C C . HIS A 1 98 ? 4.219 2.074 -20.844 1.00 94.75 98 HIS A C 1
ATOM 845 O O . HIS A 1 98 ? 2.992 1.977 -20.824 1.00 94.75 98 HIS A O 1
ATOM 851 N N . TRP A 1 99 ? 4.883 2.741 -19.892 1.00 95.38 99 TRP A N 1
ATOM 852 C CA . TRP A 1 99 ? 4.234 3.304 -18.694 1.00 95.38 99 TRP A CA 1
ATOM 853 C C . TRP A 1 99 ? 3.086 4.269 -19.003 1.00 95.38 99 TRP A C 1
ATOM 855 O O . TRP A 1 99 ? 2.096 4.303 -18.279 1.00 95.38 99 TRP A O 1
ATOM 865 N N . HIS A 1 100 ? 3.211 5.029 -20.092 1.00 94.94 100 HIS A N 1
ATOM 866 C CA . HIS A 1 100 ? 2.257 6.066 -20.494 1.00 94.94 100 HIS A CA 1
ATOM 867 C C . HIS A 1 100 ? 1.496 5.707 -21.777 1.00 94.94 100 HIS A C 1
ATOM 869 O O . HIS A 1 100 ? 1.072 6.610 -22.493 1.00 94.94 100 HIS A O 1
ATOM 875 N N . ASP A 1 101 ? 1.342 4.416 -22.100 1.00 94.19 101 ASP A N 1
ATOM 876 C CA . ASP A 1 101 ? 0.679 3.983 -23.339 1.00 94.19 101 ASP A CA 1
ATOM 877 C C . ASP A 1 101 ? -0.777 4.501 -23.412 1.00 94.19 101 ASP A C 1
ATOM 879 O O . ASP A 1 101 ? -1.621 4.082 -22.606 1.00 94.19 101 ASP A O 1
ATOM 883 N N . PRO A 1 102 ? -1.112 5.398 -24.362 1.00 94.06 102 PRO A N 1
ATOM 884 C CA . PRO A 1 102 ? -2.452 5.966 -24.469 1.00 94.06 102 PRO A CA 1
ATOM 885 C C . PRO A 1 102 ? -3.505 4.949 -24.932 1.00 94.06 102 PRO A C 1
ATOM 887 O O . PRO A 1 102 ? -4.695 5.207 -24.756 1.00 94.06 102 PRO A O 1
ATOM 890 N N . ASN A 1 103 ? -3.095 3.809 -25.497 1.00 95.44 103 ASN A N 1
ATOM 891 C CA . ASN A 1 103 ? -4.005 2.769 -25.981 1.00 95.44 103 ASN A CA 1
ATOM 892 C C . ASN A 1 103 ? -4.478 1.829 -24.867 1.00 95.44 103 ASN A C 1
ATOM 894 O O . ASN A 1 103 ? -5.467 1.115 -25.033 1.00 95.44 103 ASN A O 1
ATOM 898 N N . LEU A 1 104 ? -3.788 1.821 -23.727 1.00 96.06 104 LEU A N 1
ATOM 899 C CA . LEU A 1 104 ? -4.188 1.043 -22.561 1.00 96.06 104 LEU A CA 1
ATOM 900 C C . LEU A 1 104 ? -5.203 1.828 -21.728 1.00 96.06 104 LEU A C 1
ATOM 902 O O . LEU A 1 104 ? -5.181 3.060 -21.661 1.00 96.06 104 LEU A O 1
ATOM 906 N N . SER A 1 105 ? -6.118 1.121 -21.064 1.00 96.31 105 SER A N 1
ATOM 907 C CA . SER A 1 105 ? -7.034 1.783 -20.132 1.00 96.31 105 SER A CA 1
ATOM 908 C C . SER A 1 105 ? -6.250 2.383 -18.958 1.00 96.31 105 SER A C 1
ATOM 910 O O . SER A 1 105 ? -5.200 1.869 -18.564 1.00 96.31 105 SER A O 1
ATOM 912 N N . GLN A 1 106 ? -6.767 3.460 -18.358 1.00 95.31 106 GLN A N 1
ATOM 913 C CA . GLN A 1 106 ? -6.131 4.052 -17.176 1.00 95.31 106 GLN A CA 1
ATOM 914 C C . GLN A 1 106 ? -5.993 3.035 -16.037 1.00 95.31 106 GLN A C 1
ATOM 916 O O . GLN A 1 106 ? -4.955 2.989 -15.386 1.00 95.31 106 GLN A O 1
ATOM 921 N N . LEU A 1 107 ? -7.002 2.182 -15.834 1.00 94.62 107 LEU A N 1
ATOM 922 C CA . LEU A 1 107 ? -6.960 1.149 -14.802 1.00 94.62 107 LEU A CA 1
ATOM 923 C C . LEU A 1 107 ? -5.869 0.103 -15.081 1.00 94.62 107 LEU A C 1
ATOM 925 O O . LEU A 1 107 ? -5.203 -0.345 -14.151 1.00 94.62 107 LEU A O 1
ATOM 929 N N . TRP A 1 108 ? -5.635 -0.253 -16.348 1.00 97.19 108 TRP A N 1
ATOM 930 C CA . TRP A 1 108 ? -4.535 -1.147 -16.713 1.00 97.19 108 TRP A CA 1
ATOM 931 C C . TRP A 1 108 ? -3.179 -0.497 -16.406 1.00 97.19 108 TRP A C 1
ATOM 933 O O . TRP A 1 108 ? -2.337 -1.101 -15.742 1.00 97.19 108 TRP A O 1
ATOM 943 N N . ARG A 1 109 ? -2.983 0.771 -16.804 1.00 97.56 109 ARG A N 1
ATOM 944 C CA . ARG A 1 109 ? -1.751 1.518 -16.481 1.00 97.56 109 ARG A CA 1
ATOM 945 C C . ARG A 1 109 ? -1.549 1.675 -14.977 1.00 97.56 109 ARG A C 1
ATOM 947 O O . ARG A 1 109 ? -0.426 1.580 -14.497 1.00 97.56 109 ARG A O 1
ATOM 954 N N . TYR A 1 110 ? -2.626 1.865 -14.221 1.00 97.19 110 TYR A N 1
ATOM 955 C CA . TYR A 1 110 ? -2.593 1.884 -12.762 1.00 97.19 110 TYR A CA 1
ATOM 956 C C . TYR A 1 110 ? -2.045 0.569 -12.199 1.00 97.19 110 TYR A C 1
ATOM 958 O O . TYR A 1 110 ? -1.087 0.616 -11.432 1.00 97.19 110 TYR A O 1
ATOM 966 N N . GLN A 1 111 ? -2.558 -0.585 -12.644 1.00 97.00 111 GLN A N 1
ATOM 967 C CA . GLN A 1 111 ? -2.042 -1.902 -12.238 1.00 97.00 111 GLN A CA 1
ATOM 968 C C . GLN A 1 111 ? -0.545 -2.053 -12.529 1.00 97.00 111 GLN A C 1
ATOM 970 O O . GLN A 1 111 ? 0.209 -2.543 -11.685 1.00 97.00 111 GLN A O 1
ATOM 975 N N . PHE A 1 112 ? -0.094 -1.557 -13.683 1.00 98.00 112 PHE A N 1
ATOM 976 C CA . PHE A 1 112 ? 1.326 -1.541 -14.019 1.00 98.00 112 PHE A CA 1
ATOM 977 C C . PHE A 1 112 ? 2.129 -0.631 -13.073 1.00 98.00 112 PHE A C 1
ATOM 979 O O . PHE A 1 112 ? 3.171 -1.020 -12.552 1.00 98.00 112 PHE A O 1
ATOM 986 N N . HIS A 1 113 ? 1.610 0.550 -12.744 1.00 98.12 113 HIS A N 1
ATOM 987 C CA . HIS A 1 113 ? 2.246 1.472 -11.805 1.00 98.12 113 HIS A CA 1
ATOM 988 C C . HIS A 1 113 ? 2.213 1.035 -10.337 1.00 98.12 113 HIS A C 1
ATOM 990 O O . HIS A 1 113 ? 2.991 1.591 -9.560 1.00 98.12 113 HIS A O 1
ATOM 996 N N . TYR A 1 114 ? 1.358 0.086 -9.943 1.00 97.62 114 TYR A N 1
ATOM 997 C CA . TYR A 1 114 ? 1.254 -0.395 -8.559 1.00 97.62 114 TYR A CA 1
ATOM 998 C C . TYR A 1 114 ? 2.423 -1.271 -8.129 1.00 97.62 114 TYR A C 1
ATOM 1000 O O . TYR A 1 114 ? 2.682 -1.377 -6.934 1.00 97.62 114 TYR A O 1
ATOM 1008 N N . PHE A 1 115 ? 3.122 -1.914 -9.070 1.00 97.88 115 PHE A N 1
ATOM 1009 C CA . PHE A 1 115 ? 4.167 -2.893 -8.756 1.00 97.88 115 PHE A CA 1
ATOM 1010 C C . PHE A 1 115 ? 3.676 -4.078 -7.895 1.00 97.88 115 PHE A C 1
ATOM 1012 O O . PHE A 1 115 ? 4.479 -4.722 -7.226 1.00 97.88 115 PHE A O 1
ATOM 1019 N N . HIS A 1 116 ? 2.386 -4.448 -7.948 1.00 94.69 116 HIS A N 1
ATOM 1020 C CA . HIS A 1 116 ? 1.888 -5.668 -7.278 1.00 94.69 116 HIS A CA 1
ATOM 1021 C C . HIS A 1 116 ? 2.610 -6.938 -7.742 1.00 94.69 116 HIS A C 1
ATOM 1023 O O . HIS A 1 116 ? 2.761 -7.894 -6.985 1.00 94.69 116 HIS A O 1
ATOM 1029 N N . TYR A 1 117 ? 3.134 -6.921 -8.967 1.00 95.00 117 TYR A N 1
ATOM 1030 C CA . TYR A 1 117 ? 3.986 -7.970 -9.509 1.00 95.00 117 TYR A CA 1
ATOM 1031 C C . TYR A 1 117 ? 5.332 -8.139 -8.776 1.00 95.00 117 TYR A C 1
ATOM 1033 O O . TYR A 1 117 ? 6.060 -9.075 -9.080 1.00 95.00 117 TYR A O 1
ATOM 1041 N N . VAL A 1 118 ? 5.663 -7.306 -7.784 1.00 94.81 118 VAL A N 1
ATOM 1042 C CA . VAL A 1 118 ? 6.746 -7.598 -6.831 1.00 94.81 118 VAL A CA 1
ATOM 1043 C C . VAL A 1 118 ? 6.449 -8.863 -6.030 1.00 94.81 118 VAL A C 1
ATOM 1045 O O . VAL A 1 118 ? 7.360 -9.649 -5.806 1.00 94.81 118 VAL A O 1
ATOM 1048 N N . GLN A 1 119 ? 5.198 -9.113 -5.640 1.00 91.19 119 GLN A N 1
ATOM 1049 C CA . GLN A 1 119 ? 4.843 -10.279 -4.822 1.00 91.19 119 GLN A CA 1
ATOM 1050 C C . GLN A 1 119 ? 5.291 -11.617 -5.441 1.00 91.19 119 GLN A C 1
ATOM 1052 O O . GLN A 1 119 ? 6.026 -12.346 -4.773 1.00 91.19 119 GLN A O 1
ATOM 1057 N N . PRO A 1 120 ? 4.959 -11.947 -6.708 1.00 92.31 120 PRO A N 1
ATOM 1058 C CA . PRO A 1 120 ? 5.474 -13.163 -7.334 1.00 92.31 120 PRO A CA 1
ATOM 1059 C C . PRO A 1 120 ? 7.004 -13.162 -7.490 1.00 92.31 120 PRO A C 1
ATOM 1061 O O . PRO A 1 120 ? 7.609 -14.226 -7.380 1.00 92.31 120 PRO A O 1
ATOM 1064 N N . LEU A 1 121 ? 7.658 -12.002 -7.670 1.00 93.50 121 LEU A N 1
ATOM 1065 C CA . LEU A 1 121 ? 9.129 -11.924 -7.671 1.00 93.50 121 LEU A CA 1
ATOM 1066 C C . LEU A 1 121 ? 9.718 -12.316 -6.306 1.00 93.50 121 LEU A C 1
ATOM 1068 O O . LEU A 1 121 ? 10.713 -13.031 -6.268 1.00 93.50 121 LEU A O 1
ATOM 1072 N N . LEU A 1 122 ? 9.103 -11.904 -5.192 1.00 88.94 122 LEU A N 1
ATOM 1073 C CA . LEU A 1 122 ? 9.547 -12.294 -3.845 1.00 88.94 122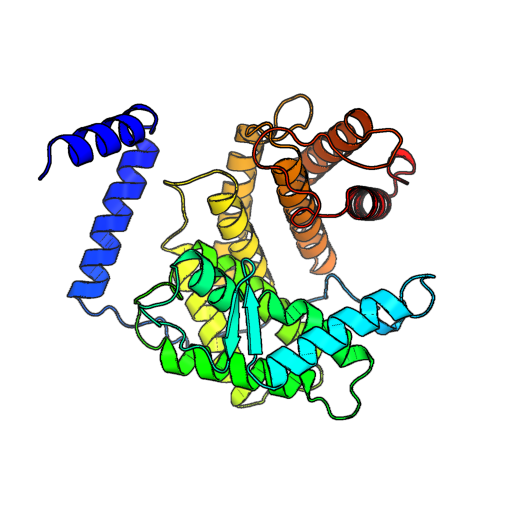 LEU A CA 1
ATOM 1074 C C . LEU A 1 122 ? 9.395 -13.798 -3.597 1.00 88.94 122 LEU A C 1
ATOM 1076 O O . LEU A 1 122 ? 10.239 -14.402 -2.942 1.00 88.94 122 LEU A O 1
ATOM 1080 N N . VAL A 1 123 ? 8.336 -14.411 -4.130 1.00 87.94 123 VAL A N 1
ATOM 1081 C CA . VAL A 1 123 ? 8.154 -15.867 -4.052 1.00 87.94 123 VAL A CA 1
ATOM 1082 C C . VAL A 1 123 ? 9.211 -16.583 -4.892 1.00 87.94 123 VAL A C 1
ATOM 1084 O O . VAL A 1 123 ? 9.850 -17.515 -4.406 1.00 87.94 123 VAL A O 1
ATOM 1087 N N . TRP A 1 124 ? 9.445 -16.121 -6.124 1.00 89.88 124 TRP A N 1
ATOM 1088 C CA . TRP A 1 124 ? 10.463 -16.695 -7.002 1.00 89.88 124 TRP A CA 1
ATOM 1089 C C . TRP A 1 124 ? 11.870 -16.582 -6.407 1.00 89.88 124 TRP A C 1
ATOM 1091 O O . TRP A 1 124 ? 12.624 -17.551 -6.457 1.00 89.88 124 TRP A O 1
ATOM 1101 N N . ALA A 1 125 ? 12.185 -15.465 -5.745 1.00 87.75 125 ALA A N 1
ATOM 1102 C CA . ALA A 1 125 ? 13.468 -15.234 -5.083 1.00 87.75 125 ALA A CA 1
ATOM 1103 C C . ALA A 1 125 ? 13.855 -16.331 -4.071 1.00 87.75 125 ALA A C 1
ATOM 1105 O O . ALA A 1 125 ? 15.039 -16.599 -3.878 1.00 87.75 125 ALA A O 1
ATOM 1106 N N . ALA A 1 126 ? 12.880 -17.010 -3.453 1.00 82.50 126 ALA A N 1
ATOM 1107 C CA . ALA A 1 126 ? 13.138 -18.102 -2.511 1.00 82.50 126 ALA A CA 1
ATOM 1108 C C . ALA A 1 126 ? 13.710 -19.376 -3.173 1.00 82.50 126 ALA A C 1
ATOM 1110 O O . ALA A 1 126 ? 14.229 -20.254 -2.476 1.00 82.50 126 ALA A O 1
ATOM 1111 N N . VAL A 1 127 ? 13.595 -19.497 -4.500 1.00 83.31 127 VAL A N 1
ATOM 1112 C CA . VAL A 1 127 ? 14.016 -20.657 -5.308 1.00 83.31 127 VAL A CA 1
ATOM 1113 C C . VAL A 1 127 ? 14.835 -20.251 -6.544 1.00 83.31 127 VAL A C 1
ATOM 1115 O O . VAL A 1 127 ? 14.965 -21.032 -7.485 1.00 83.31 127 VAL A O 1
ATOM 1118 N N . ASP A 1 128 ? 15.379 -19.034 -6.552 1.00 82.31 128 ASP A N 1
ATOM 1119 C CA . ASP A 1 128 ? 16.081 -18.417 -7.681 1.00 82.31 128 ASP A CA 1
ATOM 1120 C C . ASP A 1 128 ? 17.576 -18.226 -7.361 1.00 82.31 128 ASP A C 1
ATOM 1122 O O . ASP A 1 128 ? 17.967 -17.188 -6.820 1.00 82.31 128 ASP A O 1
ATOM 1126 N N . PRO A 1 129 ? 18.428 -19.228 -7.654 1.00 80.00 129 PRO A N 1
ATOM 1127 C CA . PRO A 1 129 ? 19.853 -19.171 -7.323 1.00 80.00 129 PRO A CA 1
ATOM 1128 C C . PRO A 1 129 ? 20.616 -18.103 -8.121 1.00 80.00 129 PRO A C 1
ATOM 1130 O O . PRO A 1 129 ? 21.677 -17.668 -7.684 1.00 80.00 129 PRO A O 1
ATOM 1133 N N . ASP A 1 130 ? 20.070 -17.666 -9.258 1.00 85.94 130 ASP A N 1
ATOM 1134 C CA . ASP A 1 130 ? 20.701 -16.705 -10.167 1.00 85.94 130 ASP A CA 1
ATOM 1135 C C . ASP A 1 130 ? 20.277 -15.251 -9.883 1.00 85.94 130 ASP A C 1
ATOM 1137 O O . ASP A 1 130 ? 20.650 -14.337 -10.620 1.00 85.94 130 ASP A O 1
ATOM 1141 N N . HIS A 1 131 ? 19.474 -15.017 -8.837 1.00 88.75 131 HIS A N 1
ATOM 1142 C CA . HIS A 1 131 ? 18.964 -13.696 -8.450 1.00 88.75 131 HIS A CA 1
ATOM 1143 C C . HIS A 1 131 ? 18.234 -12.934 -9.581 1.00 88.75 131 HIS A C 1
ATOM 1145 O O . HIS A 1 131 ? 18.147 -11.700 -9.571 1.00 88.75 131 HIS A O 1
ATOM 1151 N N . GLN A 1 132 ? 17.666 -13.641 -10.558 1.00 92.56 132 GLN A N 1
ATOM 1152 C CA . GLN A 1 132 ? 16.897 -13.068 -11.661 1.00 92.56 132 GLN A CA 1
ATOM 1153 C C . GLN A 1 132 ? 15.661 -12.284 -11.190 1.00 92.56 132 GLN A C 1
ATOM 1155 O O . GLN A 1 132 ? 15.324 -11.256 -11.784 1.00 92.56 132 GLN A O 1
ATOM 1160 N N . ALA A 1 133 ? 15.005 -12.706 -10.108 1.00 92.56 133 ALA A N 1
ATOM 1161 C CA . ALA A 1 133 ? 13.887 -11.998 -9.491 1.00 92.56 133 ALA A CA 1
ATOM 1162 C C . ALA A 1 133 ? 14.309 -10.601 -9.009 1.00 92.56 133 ALA A C 1
ATOM 1164 O O . ALA A 1 133 ? 13.635 -9.602 -9.280 1.00 92.56 133 ALA A O 1
ATOM 1165 N N . HIS A 1 134 ? 15.470 -10.529 -8.356 1.00 90.44 134 HIS A N 1
ATOM 1166 C CA . HIS A 1 134 ? 16.069 -9.283 -7.891 1.00 90.44 134 HIS A CA 1
ATOM 1167 C C . HIS A 1 134 ? 16.459 -8.377 -9.069 1.00 90.44 134 HIS A C 1
ATOM 1169 O O . HIS A 1 134 ? 16.065 -7.208 -9.110 1.00 90.44 134 HIS A O 1
ATOM 1175 N N . HIS A 1 135 ? 17.156 -8.919 -10.073 1.00 92.12 135 HIS A N 1
ATOM 1176 C CA . HIS A 1 135 ? 17.520 -8.174 -11.281 1.00 92.12 135 HIS A CA 1
ATOM 1177 C C . HIS A 1 135 ? 16.295 -7.647 -12.040 1.00 92.12 135 HIS A C 1
ATOM 1179 O O . HIS A 1 135 ? 16.303 -6.513 -12.523 1.00 92.12 135 HIS A O 1
ATOM 1185 N N . THR A 1 136 ? 15.220 -8.435 -12.102 1.00 95.94 136 THR A N 1
ATOM 1186 C CA . THR A 1 136 ? 13.951 -8.039 -12.722 1.00 95.94 136 THR A CA 1
ATOM 1187 C C . THR A 1 136 ? 13.322 -6.857 -11.994 1.00 95.94 136 THR A C 1
ATOM 1189 O O . THR A 1 136 ? 12.942 -5.880 -12.642 1.00 95.94 136 THR A O 1
ATOM 1192 N N . PHE A 1 137 ? 13.255 -6.902 -10.660 1.00 95.56 137 PHE A N 1
ATOM 1193 C CA . PHE A 1 137 ? 12.751 -5.781 -9.867 1.00 95.56 137 PHE A CA 1
ATOM 1194 C C . PHE A 1 137 ? 13.557 -4.502 -10.120 1.00 95.56 137 PHE A C 1
ATOM 1196 O O . PHE A 1 137 ? 12.965 -3.479 -10.469 1.00 95.56 137 PHE A O 1
ATOM 1203 N N . LEU A 1 138 ? 14.891 -4.564 -10.009 1.00 93.56 138 LEU A N 1
ATOM 1204 C CA . LEU A 1 138 ? 15.753 -3.399 -10.227 1.00 93.56 138 LEU A CA 1
ATOM 1205 C C . LEU A 1 138 ? 15.563 -2.814 -11.627 1.00 93.56 138 LEU A C 1
ATOM 1207 O O . LEU A 1 138 ? 15.360 -1.609 -11.765 1.00 93.56 138 LEU A O 1
ATOM 1211 N N . ARG A 1 139 ? 15.561 -3.660 -12.664 1.00 95.62 139 ARG A N 1
ATOM 1212 C CA . ARG A 1 139 ? 15.340 -3.229 -14.050 1.00 95.62 139 ARG A CA 1
ATOM 1213 C C . ARG A 1 139 ? 14.016 -2.477 -14.202 1.00 95.62 139 ARG A C 1
ATOM 1215 O O . ARG A 1 139 ? 14.002 -1.396 -14.784 1.00 95.62 139 ARG A O 1
ATOM 1222 N N . LEU A 1 140 ? 12.920 -3.023 -13.673 1.00 97.75 140 LEU A N 1
ATOM 1223 C CA . LEU A 1 140 ? 11.592 -2.408 -13.774 1.00 97.75 140 LEU A CA 1
ATOM 1224 C C . LEU A 1 140 ? 11.490 -1.110 -12.969 1.00 97.75 140 LEU A C 1
ATOM 1226 O O . LEU A 1 140 ? 10.918 -0.135 -13.451 1.00 97.75 140 LEU A O 1
ATOM 1230 N N . ALA A 1 141 ? 12.055 -1.074 -11.764 1.00 96.88 141 ALA A N 1
ATOM 1231 C CA . ALA A 1 141 ? 12.031 0.115 -10.927 1.00 96.88 141 ALA A CA 1
ATOM 1232 C C . ALA A 1 141 ? 12.868 1.253 -11.531 1.00 96.88 141 ALA A C 1
ATOM 1234 O O . ALA A 1 141 ? 12.384 2.378 -11.621 1.00 96.88 141 ALA A O 1
ATOM 1235 N N . HIS A 1 142 ? 14.072 0.968 -12.035 1.00 95.75 142 HIS A N 1
ATOM 1236 C CA . HIS A 1 142 ? 14.887 1.963 -12.736 1.00 95.75 142 HIS A CA 1
ATOM 1237 C C . HIS A 1 142 ? 14.231 2.451 -14.032 1.00 95.75 142 HIS A C 1
ATOM 1239 O O . HIS A 1 142 ? 14.230 3.654 -14.289 1.00 95.75 142 HIS A O 1
ATOM 1245 N N . ALA A 1 143 ? 13.627 1.553 -14.818 1.00 96.75 143 ALA A N 1
ATOM 1246 C CA . ALA A 1 143 ? 12.857 1.945 -15.997 1.00 96.75 143 ALA A CA 1
ATOM 1247 C C . ALA A 1 143 ? 11.700 2.883 -15.621 1.00 96.75 143 ALA A C 1
ATOM 1249 O O . ALA A 1 143 ? 11.507 3.909 -16.266 1.00 96.75 143 ALA A O 1
ATOM 1250 N N . TRP A 1 144 ? 10.980 2.588 -14.531 1.00 97.31 144 TRP A N 1
ATOM 1251 C CA . TRP A 1 144 ? 9.937 3.479 -14.027 1.00 97.31 144 TRP A CA 1
ATOM 1252 C C . TRP A 1 144 ? 10.497 4.853 -13.641 1.00 97.31 144 TRP A C 1
ATOM 1254 O O . TRP A 1 144 ? 9.923 5.860 -14.046 1.00 97.31 144 TRP A O 1
ATOM 1264 N N . ILE A 1 145 ? 11.614 4.917 -12.906 1.00 95.50 145 ILE A N 1
ATOM 1265 C CA . ILE A 1 145 ? 12.236 6.188 -12.481 1.00 95.50 145 ILE A CA 1
ATOM 1266 C C . ILE A 1 145 ? 12.602 7.047 -13.694 1.00 95.50 145 ILE A C 1
ATOM 1268 O O . ILE A 1 145 ? 12.292 8.238 -13.712 1.00 95.50 145 ILE A O 1
ATOM 1272 N N . ASN A 1 146 ? 13.220 6.441 -14.709 1.00 94.19 146 ASN A N 1
ATOM 1273 C CA . ASN A 1 146 ? 13.647 7.140 -15.918 1.00 94.19 146 ASN A CA 1
ATOM 1274 C C . ASN A 1 146 ? 12.448 7.670 -16.721 1.00 94.19 146 ASN A C 1
ATOM 1276 O O . ASN A 1 146 ? 12.422 8.841 -17.097 1.00 94.19 146 ASN A O 1
ATOM 1280 N N . ASP A 1 147 ? 11.420 6.843 -16.910 1.00 93.81 147 ASP A N 1
ATOM 1281 C CA . ASP A 1 147 ? 10.259 7.186 -17.741 1.00 93.81 147 ASP A CA 1
ATOM 1282 C C . ASP A 1 147 ? 9.218 8.048 -17.002 1.00 93.81 147 ASP A C 1
ATOM 1284 O O . ASP A 1 147 ? 8.273 8.564 -17.603 1.00 93.81 147 ASP A O 1
ATOM 1288 N N . ASN A 1 148 ? 9.368 8.223 -15.685 1.00 93.00 148 ASN A N 1
ATOM 1289 C CA . ASN A 1 148 ? 8.493 9.042 -14.840 1.00 93.00 148 ASN A CA 1
ATOM 1290 C C . ASN A 1 148 ? 9.259 10.206 -14.186 1.00 93.00 148 ASN A C 1
ATOM 1292 O O . ASN A 1 148 ? 8.869 10.689 -13.123 1.00 93.00 148 ASN A O 1
ATOM 1296 N N . ALA A 1 149 ? 10.309 10.704 -14.851 1.00 86.62 149 ALA A N 1
ATOM 1297 C CA . ALA A 1 149 ? 11.140 11.826 -14.400 1.00 86.62 149 ALA A CA 1
ATOM 1298 C C . ALA A 1 149 ? 10.435 13.201 -14.409 1.00 86.62 149 ALA A C 1
ATOM 1300 O O . ALA A 1 149 ? 11.018 14.207 -14.009 1.00 86.62 149 ALA A O 1
ATOM 1301 N N . GLN A 1 150 ? 9.176 13.270 -14.848 1.00 82.81 150 GLN A N 1
ATOM 1302 C CA . GLN A 1 150 ? 8.338 14.465 -14.756 1.00 82.81 150 GLN A CA 1
ATOM 1303 C C . GLN A 1 150 ? 7.143 14.198 -13.844 1.00 82.81 150 GLN A C 1
ATOM 1305 O O . GLN A 1 150 ? 6.587 13.101 -13.859 1.00 82.81 150 GLN A O 1
ATOM 1310 N N . TYR A 1 151 ? 6.706 15.214 -13.091 1.00 81.12 151 TYR A N 1
ATOM 1311 C CA . TYR A 1 151 ? 5.504 15.137 -12.253 1.00 81.12 151 TYR A CA 1
ATOM 1312 C C . TYR A 1 151 ? 4.219 15.157 -13.102 1.00 81.12 151 TYR A C 1
ATOM 1314 O O . TYR A 1 151 ? 3.464 16.133 -13.128 1.00 81.12 151 TYR A O 1
ATOM 1322 N N . ALA A 1 152 ? 3.991 14.082 -13.850 1.00 81.12 152 ALA A N 1
ATOM 1323 C CA . ALA A 1 152 ? 2.891 13.943 -14.789 1.00 81.12 152 ALA A CA 1
ATOM 1324 C C . ALA A 1 152 ? 2.448 12.482 -14.930 1.00 81.12 152 ALA A C 1
ATOM 1326 O O . ALA A 1 152 ? 3.196 11.550 -14.646 1.00 81.12 152 ALA A O 1
ATOM 1327 N N . GLY A 1 153 ? 1.214 12.300 -15.399 1.00 86.81 153 GLY A N 1
ATOM 1328 C CA . GLY A 1 153 ? 0.677 10.985 -15.726 1.00 86.81 153 GLY A CA 1
ATOM 1329 C C . GLY A 1 153 ? 0.242 10.152 -14.523 1.00 86.81 153 GLY A C 1
ATOM 1330 O O . GLY A 1 153 ? 0.152 10.622 -13.383 1.00 86.81 153 GLY A O 1
ATOM 1331 N N . ASP A 1 154 ? -0.071 8.899 -14.833 1.00 93.25 154 ASP A N 1
ATOM 1332 C CA . ASP A 1 154 ? -0.692 7.956 -13.911 1.00 93.25 154 ASP A CA 1
ATOM 1333 C C . ASP A 1 154 ? 0.279 7.506 -12.810 1.00 93.25 154 ASP A C 1
ATOM 1335 O O . ASP A 1 154 ? -0.153 7.318 -11.681 1.00 93.25 154 ASP A O 1
ATOM 1339 N N . GLY A 1 155 ? 1.590 7.454 -13.075 1.00 94.00 155 GLY A N 1
ATOM 1340 C CA . GLY A 1 155 ? 2.606 7.056 -12.093 1.00 94.00 155 GLY A CA 1
ATOM 1341 C C . GLY A 1 155 ? 2.696 7.951 -10.849 1.00 94.00 155 GLY A C 1
ATOM 1342 O O . GLY A 1 155 ? 3.055 7.463 -9.774 1.00 94.00 155 GLY A O 1
ATOM 1343 N N . TRP A 1 156 ? 2.332 9.233 -10.966 1.00 93.06 156 TRP A N 1
ATOM 1344 C CA . TRP A 1 156 ? 2.319 10.211 -9.865 1.00 93.06 156 TRP A CA 1
ATOM 1345 C C . TRP A 1 156 ? 0.914 10.439 -9.275 1.00 93.06 156 TRP A C 1
ATOM 1347 O O . TRP A 1 156 ? 0.670 11.422 -8.560 1.00 93.06 156 TRP A O 1
ATOM 1357 N N . HIS A 1 157 ? -0.047 9.557 -9.563 1.00 93.31 157 HIS A N 1
ATOM 1358 C CA . HIS A 1 157 ? -1.316 9.537 -8.840 1.00 93.31 157 HIS A CA 1
ATOM 1359 C C . HIS A 1 157 ? -1.081 9.103 -7.375 1.00 93.31 157 HIS A C 1
ATOM 1361 O O . HIS A 1 157 ? -0.246 8.227 -7.141 1.00 93.31 157 HIS A O 1
ATOM 1367 N N . PRO A 1 158 ? -1.766 9.674 -6.362 1.00 94.19 158 PRO A N 1
ATOM 1368 C CA . PRO A 1 158 ? -1.471 9.348 -4.965 1.00 94.19 158 PRO A CA 1
ATOM 1369 C C . PRO A 1 158 ? -1.709 7.864 -4.685 1.00 94.19 158 PRO A C 1
ATOM 1371 O O . PRO A 1 158 ? -0.803 7.203 -4.195 1.00 94.19 158 PRO A O 1
ATOM 1374 N N . TYR A 1 159 ? -2.833 7.315 -5.156 1.00 94.25 159 TYR A N 1
ATOM 1375 C CA . TYR A 1 159 ? -3.126 5.885 -5.084 1.00 94.25 159 TYR A CA 1
ATOM 1376 C C . TYR A 1 159 ? -2.024 4.991 -5.683 1.00 94.25 159 TYR A C 1
ATOM 1378 O O . TYR A 1 159 ? -1.601 4.019 -5.060 1.00 94.25 159 TYR A O 1
ATOM 1386 N N . THR A 1 160 ? -1.492 5.332 -6.867 1.00 96.62 160 THR A N 1
ATOM 1387 C CA . THR A 1 160 ? -0.404 4.545 -7.476 1.00 96.62 160 THR A CA 1
ATOM 1388 C C . THR A 1 160 ? 0.896 4.666 -6.690 1.00 96.62 160 THR A C 1
ATOM 1390 O O . THR A 1 160 ? 1.621 3.683 -6.569 1.00 96.62 160 THR A O 1
ATOM 1393 N N . ILE A 1 161 ? 1.195 5.857 -6.150 1.00 97.31 161 ILE A N 1
ATOM 1394 C CA . ILE A 1 161 ? 2.361 6.068 -5.284 1.00 97.31 161 ILE A CA 1
ATOM 1395 C C . ILE A 1 161 ? 2.232 5.209 -4.029 1.00 97.31 161 ILE A C 1
ATOM 1397 O O . ILE A 1 161 ? 3.218 4.601 -3.622 1.00 97.31 161 ILE A O 1
ATOM 1401 N N . SER A 1 162 ? 1.041 5.142 -3.431 1.00 97.56 162 SER A N 1
ATOM 1402 C CA . SER A 1 162 ? 0.808 4.391 -2.200 1.00 97.56 162 SER A CA 1
ATOM 1403 C C . SER A 1 162 ? 1.152 2.915 -2.365 1.00 97.56 162 SER A C 1
ATOM 1405 O O . SER A 1 162 ? 2.054 2.417 -1.690 1.00 97.56 162 SER A O 1
ATOM 1407 N N . LEU A 1 163 ? 0.531 2.260 -3.349 1.00 96.81 163 LEU A N 1
ATOM 1408 C CA . LEU A 1 163 ? 0.749 0.838 -3.605 1.00 96.81 163 LEU A CA 1
ATOM 1409 C C . LEU A 1 163 ? 2.196 0.555 -4.025 1.00 96.81 163 LEU A C 1
ATOM 1411 O O . LEU A 1 163 ? 2.842 -0.339 -3.477 1.00 96.81 163 LEU A O 1
ATOM 1415 N N . ARG A 1 164 ? 2.753 1.359 -4.942 1.00 98.06 164 ARG A N 1
ATOM 1416 C CA . ARG A 1 164 ? 4.137 1.179 -5.397 1.00 98.06 164 ARG A CA 1
ATOM 1417 C C . ARG A 1 164 ? 5.141 1.335 -4.269 1.00 98.06 164 ARG A C 1
ATOM 1419 O O . ARG A 1 164 ? 6.056 0.525 -4.183 1.00 98.06 164 ARG A O 1
ATOM 1426 N N . SER A 1 165 ? 4.977 2.341 -3.412 1.00 96.88 165 SER A N 1
ATOM 1427 C CA . SER A 1 165 ? 5.937 2.617 -2.338 1.00 96.88 165 SER A CA 1
ATOM 1428 C C . SER A 1 165 ? 6.008 1.463 -1.344 1.00 96.88 165 SER A C 1
ATOM 1430 O O . SER A 1 165 ? 7.103 1.057 -0.961 1.00 96.88 165 SER A O 1
ATOM 1432 N N . VAL A 1 166 ? 4.862 0.881 -0.980 1.00 95.38 166 VAL A N 1
ATOM 1433 C CA . VAL A 1 166 ? 4.822 -0.291 -0.095 1.00 95.38 166 VAL A CA 1
ATOM 1434 C C . VAL A 1 166 ? 5.447 -1.512 -0.777 1.00 95.38 166 VAL A C 1
ATOM 1436 O O . VAL A 1 166 ? 6.313 -2.162 -0.194 1.00 95.38 166 VAL A O 1
ATOM 1439 N N . ASN A 1 167 ? 5.102 -1.787 -2.041 1.00 95.44 167 ASN A N 1
ATOM 1440 C CA . ASN A 1 167 ? 5.702 -2.896 -2.796 1.00 95.44 167 ASN A CA 1
ATOM 1441 C C . ASN A 1 167 ? 7.222 -2.733 -2.972 1.00 95.44 167 ASN A C 1
ATOM 1443 O O . ASN A 1 167 ? 7.972 -3.699 -2.845 1.00 95.44 167 ASN A O 1
ATOM 1447 N N . TRP A 1 168 ? 7.703 -1.515 -3.218 1.00 95.12 168 TRP A N 1
ATOM 1448 C CA . TRP A 1 168 ? 9.133 -1.224 -3.307 1.00 95.12 168 TRP A CA 1
ATOM 1449 C C . TRP A 1 168 ? 9.838 -1.403 -1.966 1.00 95.12 168 TRP A C 1
ATOM 1451 O O . TRP A 1 168 ? 10.917 -1.985 -1.946 1.00 95.12 168 TRP A O 1
ATOM 1461 N N . LEU A 1 169 ? 9.237 -0.982 -0.847 1.00 91.81 169 LEU A N 1
ATOM 1462 C CA . LEU A 1 169 ? 9.782 -1.261 0.486 1.00 91.81 169 LEU A CA 1
ATOM 1463 C C . LEU A 1 169 ? 9.893 -2.767 0.740 1.00 91.81 169 LEU A C 1
ATOM 1465 O O . LEU A 1 169 ? 10.934 -3.229 1.200 1.00 91.81 169 LEU A O 1
ATOM 1469 N N . HIS A 1 170 ? 8.872 -3.550 0.386 1.00 89.50 170 HIS A N 1
ATOM 1470 C CA . HIS A 1 170 ? 8.949 -5.007 0.490 1.00 89.50 170 HIS A CA 1
ATOM 1471 C C . HIS A 1 170 ? 10.127 -5.587 -0.300 1.00 89.50 170 HIS A C 1
ATOM 1473 O O . HIS A 1 170 ? 10.888 -6.385 0.247 1.00 89.50 170 HIS A O 1
ATOM 1479 N N . ALA A 1 171 ? 10.307 -5.160 -1.552 1.00 89.69 171 ALA A N 1
ATOM 1480 C CA . ALA A 1 171 ? 11.428 -5.588 -2.384 1.00 89.69 171 ALA A CA 1
ATOM 1481 C C . ALA A 1 171 ? 12.782 -5.169 -1.800 1.00 89.69 171 ALA A C 1
ATOM 1483 O O . ALA A 1 171 ? 13.664 -6.009 -1.645 1.00 89.69 171 ALA A O 1
ATOM 1484 N N . LEU A 1 172 ? 12.937 -3.897 -1.427 1.00 85.81 172 LEU A N 1
ATOM 1485 C CA . LEU A 1 172 ? 14.181 -3.355 -0.878 1.00 85.81 172 LEU A CA 1
ATOM 1486 C C . LEU A 1 172 ? 14.624 -4.103 0.373 1.00 85.81 172 LEU A C 1
ATOM 1488 O O . LEU A 1 172 ? 15.804 -4.409 0.507 1.00 85.81 172 LEU A O 1
ATOM 1492 N N . VAL A 1 173 ? 13.692 -4.420 1.273 1.00 80.62 173 VAL A N 1
ATOM 1493 C CA . VAL A 1 173 ? 14.027 -5.099 2.525 1.00 80.62 173 VAL A CA 1
ATOM 1494 C C . VAL A 1 173 ? 14.228 -6.609 2.321 1.00 80.62 173 VAL A C 1
ATOM 1496 O O . VAL A 1 173 ? 15.049 -7.219 3.001 1.00 80.62 173 VAL A O 1
ATOM 1499 N N . HIS A 1 174 ? 13.537 -7.233 1.364 1.00 81.50 174 HIS A N 1
ATOM 1500 C CA . HIS A 1 174 ? 13.753 -8.646 1.043 1.00 81.50 174 HIS A CA 1
ATOM 1501 C C . HIS A 1 174 ? 15.092 -8.883 0.325 1.00 81.50 174 HIS A C 1
ATOM 1503 O O . HIS A 1 174 ? 15.847 -9.778 0.696 1.00 81.50 174 HIS A O 1
ATOM 1509 N N . PHE A 1 175 ? 15.424 -8.049 -0.661 1.00 79.12 175 PHE A N 1
ATOM 1510 C CA . PHE A 1 175 ? 16.687 -8.108 -1.408 1.00 79.12 175 PHE A CA 1
ATOM 1511 C C . PHE A 1 175 ? 17.855 -7.402 -0.681 1.00 79.12 175 PHE A C 1
ATOM 1513 O O . PHE A 1 175 ? 18.985 -7.372 -1.169 1.00 79.12 175 PHE A O 1
ATOM 1520 N N . HIS A 1 176 ? 17.591 -6.865 0.515 1.00 67.38 176 HIS A N 1
ATOM 1521 C CA . HIS A 1 176 ? 18.471 -6.024 1.330 1.00 67.38 176 HIS A CA 1
ATOM 1522 C C . HIS A 1 176 ? 19.888 -6.541 1.601 1.00 67.38 176 HIS A C 1
ATOM 1524 O O . HIS A 1 176 ? 20.786 -5.698 1.642 1.00 67.38 176 HIS A O 1
ATOM 1530 N N . PRO A 1 177 ? 20.161 -7.858 1.756 1.00 58.16 177 PRO A N 1
ATOM 1531 C CA . PRO A 1 177 ? 21.537 -8.327 1.937 1.00 58.16 177 PRO A CA 1
ATOM 1532 C C . PRO A 1 177 ? 22.487 -7.922 0.793 1.00 58.16 177 PRO A C 1
ATOM 1534 O O . PRO A 1 177 ? 23.698 -8.006 0.965 1.00 58.16 177 PRO A O 1
ATOM 1537 N N . HIS A 1 178 ? 21.952 -7.464 -0.348 1.00 51.50 178 HIS A N 1
ATOM 1538 C CA . HIS A 1 178 ? 22.702 -7.101 -1.551 1.00 51.50 178 HIS A CA 1
ATOM 1539 C C . HIS A 1 178 ? 22.512 -5.645 -2.018 1.00 51.50 178 HIS A C 1
ATOM 1541 O O . HIS A 1 178 ? 23.042 -5.288 -3.069 1.00 51.50 178 HIS A O 1
ATOM 1547 N N . LEU A 1 179 ? 21.744 -4.812 -1.299 1.00 55.88 179 LEU A N 1
ATOM 1548 C CA . LEU A 1 179 ? 21.315 -3.499 -1.808 1.00 55.88 179 LEU A CA 1
ATOM 1549 C C . LEU A 1 179 ? 21.908 -2.288 -1.093 1.00 55.88 179 LEU A C 1
ATOM 1551 O O . LEU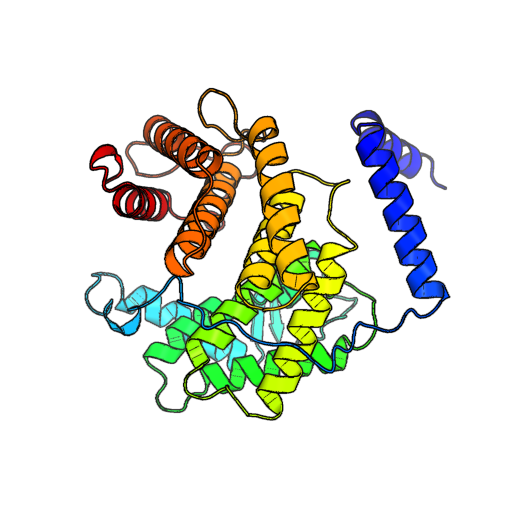 A 1 179 ? 22.088 -1.259 -1.744 1.00 55.88 179 LEU A O 1
ATOM 1555 N N . ILE A 1 180 ? 22.226 -2.375 0.198 1.00 59.00 180 ILE A N 1
ATOM 1556 C CA . ILE A 1 180 ? 22.811 -1.226 0.901 1.00 59.00 180 ILE A CA 1
ATOM 1557 C C . ILE A 1 180 ? 24.161 -0.876 0.251 1.00 59.00 180 ILE A C 1
ATOM 1559 O O . ILE A 1 180 ? 24.929 -1.764 -0.108 1.00 59.00 180 ILE A O 1
ATOM 1563 N N . ASP A 1 181 ? 24.403 0.419 0.052 1.00 65.88 181 ASP A N 1
ATOM 1564 C CA . ASP A 1 181 ? 25.626 1.005 -0.521 1.00 65.88 181 ASP A CA 1
ATOM 1565 C C . ASP A 1 181 ? 25.867 0.800 -2.029 1.00 65.88 181 ASP A C 1
ATOM 1567 O O . ASP A 1 181 ? 26.933 1.148 -2.542 1.00 65.88 181 ASP A O 1
ATOM 1571 N N . THR A 1 182 ? 24.876 0.321 -2.791 1.00 79.56 182 THR A N 1
ATOM 1572 C CA . THR A 1 182 ? 24.966 0.312 -4.266 1.00 79.56 182 THR A CA 1
ATOM 1573 C C . THR A 1 182 ? 24.430 1.616 -4.883 1.00 79.56 182 THR A C 1
ATOM 1575 O O . THR A 1 182 ? 23.432 2.166 -4.401 1.00 79.56 182 THR A O 1
ATOM 1578 N N . PRO A 1 183 ? 25.011 2.115 -5.996 1.00 84.06 183 PRO A N 1
ATOM 1579 C CA . PRO A 1 183 ? 24.464 3.269 -6.717 1.00 84.06 183 PRO A CA 1
ATOM 1580 C C . PRO A 1 183 ? 23.007 3.069 -7.157 1.00 84.06 183 PRO A C 1
ATOM 1582 O O . PRO A 1 183 ? 22.207 4.002 -7.115 1.00 84.06 183 PRO A O 1
ATOM 1585 N N . GLN A 1 184 ? 22.649 1.842 -7.542 1.00 82.88 184 GLN A N 1
ATOM 1586 C CA . GLN A 1 184 ? 21.298 1.466 -7.948 1.00 82.88 184 GLN A CA 1
ATOM 1587 C C . GLN A 1 184 ? 20.314 1.656 -6.793 1.00 82.88 184 GLN A C 1
ATOM 1589 O O . GLN A 1 184 ? 19.336 2.392 -6.934 1.00 82.88 184 GLN A O 1
ATOM 1594 N N . ALA A 1 185 ? 20.605 1.071 -5.627 1.00 82.00 185 ALA A N 1
ATOM 1595 C CA . ALA A 1 185 ? 19.761 1.224 -4.448 1.00 82.00 185 ALA A CA 1
ATOM 1596 C C . ALA A 1 185 ? 19.646 2.682 -3.996 1.00 82.00 185 ALA A C 1
ATOM 1598 O O . ALA A 1 185 ? 18.565 3.102 -3.593 1.00 82.00 185 ALA A O 1
ATOM 1599 N N . SER A 1 186 ? 20.716 3.472 -4.119 1.00 86.75 186 SER A N 1
ATOM 1600 C CA . SER A 1 186 ? 20.668 4.895 -3.778 1.00 86.75 186 SER A CA 1
ATOM 1601 C C . SER A 1 186 ? 19.652 5.665 -4.633 1.00 86.75 186 SER A C 1
ATOM 1603 O O . SER A 1 186 ? 18.819 6.400 -4.103 1.00 86.75 186 SER A O 1
ATOM 1605 N N . VAL A 1 187 ? 19.623 5.415 -5.947 1.00 91.25 187 VAL A N 1
ATOM 1606 C CA . VAL A 1 187 ? 18.630 6.008 -6.863 1.00 91.25 187 VAL A CA 1
ATOM 1607 C C . VAL A 1 187 ? 17.202 5.579 -6.505 1.00 91.25 187 VAL A C 1
ATOM 1609 O O . VAL A 1 187 ? 16.291 6.410 -6.485 1.00 91.25 187 VAL A O 1
ATOM 1612 N N . LEU A 1 188 ? 17.004 4.296 -6.190 1.00 91.62 188 LEU A N 1
ATOM 1613 C CA . LEU A 1 188 ? 15.718 3.758 -5.734 1.00 91.62 188 LEU A CA 1
ATOM 1614 C C . LEU A 1 188 ? 15.233 4.438 -4.451 1.00 91.62 188 LEU A C 1
ATOM 1616 O O . LEU A 1 188 ? 14.079 4.856 -4.376 1.00 91.62 188 LEU A O 1
ATOM 1620 N N . LEU A 1 189 ? 16.109 4.572 -3.458 1.00 92.06 189 LEU A N 1
ATOM 1621 C CA . LEU A 1 189 ? 15.793 5.145 -2.152 1.00 92.06 189 LEU A CA 1
ATOM 1622 C C . LEU A 1 189 ? 15.531 6.649 -2.238 1.00 92.06 189 LEU A C 1
ATOM 1624 O O . LEU A 1 189 ? 14.537 7.116 -1.682 1.00 92.06 189 LEU A O 1
ATOM 1628 N N . SER A 1 190 ? 16.316 7.385 -3.029 1.00 93.75 190 SER A N 1
ATOM 1629 C CA . SER A 1 190 ? 16.026 8.787 -3.351 1.00 93.75 190 SER A CA 1
ATOM 1630 C C . SER A 1 190 ? 14.666 8.938 -4.039 1.00 93.75 190 SER A C 1
ATOM 1632 O O . SER A 1 190 ? 13.880 9.814 -3.674 1.00 93.75 190 SER A O 1
ATOM 1634 N N . SER A 1 191 ? 14.339 8.068 -5.003 1.00 94.88 191 SER A N 1
ATOM 1635 C CA . SER A 1 191 ? 13.024 8.085 -5.654 1.00 94.88 191 SER A CA 1
ATOM 1636 C C . SER A 1 191 ? 11.895 7.787 -4.666 1.00 94.88 191 SER A C 1
ATOM 1638 O O . SER A 1 191 ? 10.874 8.473 -4.667 1.00 94.88 191 SER A O 1
ATOM 1640 N N . LEU A 1 192 ? 12.069 6.792 -3.798 1.00 95.25 192 LEU A N 1
ATOM 1641 C CA . LEU A 1 192 ? 11.074 6.387 -2.812 1.00 95.25 192 LEU A CA 1
ATOM 1642 C C . LEU A 1 192 ? 10.827 7.476 -1.754 1.00 95.25 192 LEU A C 1
ATOM 1644 O O . LEU A 1 192 ? 9.678 7.761 -1.417 1.00 95.25 192 LEU A O 1
ATOM 1648 N N . TYR A 1 193 ? 11.882 8.148 -1.291 1.00 96.31 193 TYR A N 1
ATOM 1649 C CA . TYR A 1 193 ? 11.760 9.299 -0.397 1.00 96.31 193 TYR A CA 1
ATOM 1650 C C . TYR A 1 193 ? 11.004 10.453 -1.077 1.00 96.31 193 TYR A C 1
ATOM 1652 O O . TYR A 1 193 ? 10.070 11.017 -0.504 1.00 96.31 193 TYR A O 1
ATOM 1660 N N . GLY A 1 194 ? 11.334 10.764 -2.337 1.00 95.44 194 GLY A N 1
ATOM 1661 C CA . GLY A 1 194 ? 10.623 11.784 -3.114 1.00 95.44 194 GLY A CA 1
ATOM 1662 C C . GLY A 1 194 ? 9.147 11.436 -3.356 1.00 95.44 194 GLY A C 1
ATOM 1663 O O . GLY A 1 194 ? 8.269 12.301 -3.294 1.00 95.44 194 GLY A O 1
ATOM 1664 N N . GLN A 1 195 ? 8.841 10.155 -3.558 1.00 96.00 195 GLN A N 1
ATOM 1665 C CA . GLN A 1 195 ? 7.470 9.651 -3.603 1.00 96.00 195 GLN A CA 1
ATOM 1666 C C . GLN A 1 195 ? 6.729 9.894 -2.279 1.00 96.00 195 GLN A C 1
ATOM 1668 O O . GLN A 1 195 ? 5.589 10.363 -2.313 1.00 96.00 195 GLN A O 1
ATOM 1673 N N . GLY A 1 196 ? 7.384 9.695 -1.130 1.00 96.81 196 GLY A N 1
ATOM 1674 C CA . GLY A 1 196 ? 6.854 10.054 0.192 1.00 96.81 196 GLY A CA 1
ATOM 1675 C C . GLY A 1 196 ? 6.540 11.543 0.338 1.00 96.81 196 GLY A C 1
ATOM 1676 O O . GLY A 1 196 ? 5.421 11.903 0.712 1.00 96.81 196 GLY A O 1
ATOM 1677 N N . GLN A 1 197 ? 7.465 12.420 -0.071 1.00 95.31 197 GLN A N 1
ATOM 1678 C CA . GLN A 1 197 ? 7.237 13.872 -0.094 1.00 95.31 197 GLN A CA 1
ATOM 1679 C C . GLN A 1 197 ? 6.017 14.246 -0.951 1.00 95.31 197 GLN A C 1
ATOM 1681 O O . GLN A 1 197 ? 5.228 15.135 -0.593 1.00 95.31 197 GLN A O 1
ATOM 1686 N N . MET A 1 198 ? 5.821 13.552 -2.079 1.00 92.81 198 MET A N 1
ATOM 1687 C CA . MET A 1 198 ? 4.675 13.811 -2.946 1.00 92.81 198 MET A CA 1
ATOM 1688 C C . MET A 1 198 ? 3.360 13.295 -2.399 1.00 92.81 198 MET A C 1
ATOM 1690 O O . MET A 1 198 ? 2.376 14.042 -2.413 1.00 92.81 198 MET A O 1
ATOM 1694 N N . LEU A 1 199 ? 3.355 12.081 -1.860 1.00 95.56 199 LEU A N 1
ATOM 1695 C CA . LEU A 1 199 ? 2.184 11.501 -1.224 1.00 95.56 199 LEU A CA 1
ATOM 1696 C C . LEU A 1 199 ? 1.712 12.362 -0.049 1.00 95.56 199 LEU A C 1
ATOM 1698 O O . LEU A 1 199 ? 0.536 12.718 0.017 1.00 95.56 199 LEU A O 1
ATOM 1702 N N . TYR A 1 200 ? 2.640 12.793 0.811 1.00 95.69 200 TYR A N 1
ATOM 1703 C CA . TYR A 1 200 ? 2.345 13.667 1.946 1.00 95.69 200 TYR A CA 1
ATOM 1704 C C . TYR A 1 200 ? 1.653 14.973 1.522 1.00 95.69 200 TYR A C 1
ATOM 1706 O O . TYR A 1 200 ? 0.735 15.459 2.186 1.00 95.69 200 TYR A O 1
ATOM 1714 N N . THR A 1 201 ? 2.043 15.531 0.371 1.00 90.25 201 THR A N 1
ATOM 1715 C CA . THR A 1 201 ? 1.477 16.790 -0.131 1.00 90.25 201 THR A CA 1
ATOM 1716 C C . THR A 1 201 ? 0.108 16.609 -0.808 1.00 90.25 201 THR A C 1
ATOM 1718 O O . THR A 1 201 ? -0.691 17.557 -0.842 1.00 90.25 201 THR A O 1
ATOM 1721 N N . ASP A 1 202 ? -0.185 15.428 -1.364 1.00 88.94 202 ASP A N 1
ATOM 1722 C CA . ASP A 1 202 ? -1.348 15.179 -2.231 1.00 88.94 202 ASP A CA 1
ATOM 1723 C C . ASP A 1 202 ? -2.247 14.007 -1.799 1.00 88.94 202 ASP A C 1
ATOM 1725 O O . ASP A 1 202 ? -2.805 13.325 -2.650 1.00 88.94 202 ASP A O 1
ATOM 1729 N N . LEU A 1 203 ? -2.468 13.817 -0.496 1.00 92.25 203 LEU A N 1
ATOM 1730 C CA . LEU A 1 203 ? -3.424 12.831 0.044 1.00 92.25 203 LEU A CA 1
ATOM 1731 C C . LEU A 1 203 ? -4.860 12.985 -0.515 1.00 92.25 203 LEU A C 1
ATOM 1733 O O . LEU A 1 203 ? -5.374 14.105 -0.610 1.00 92.25 203 LEU A O 1
ATOM 1737 N N . GLU A 1 204 ? -5.531 11.865 -0.819 1.00 89.25 204 GLU A N 1
ATOM 1738 C CA . GLU A 1 204 ? -6.897 11.718 -1.383 1.00 89.25 204 GLU A CA 1
ATOM 1739 C C . GLU A 1 204 ? -8.028 12.004 -0.393 1.00 89.25 204 GLU A C 1
ATOM 1741 O O . GLU A 1 204 ? -8.970 11.235 -0.224 1.00 89.25 204 GLU A O 1
ATOM 1746 N N . ARG A 1 205 ? -7.974 13.182 0.235 1.00 85.56 205 ARG A N 1
ATOM 1747 C CA . ARG A 1 205 ? -9.000 13.667 1.177 1.00 85.56 205 ARG A CA 1
ATOM 1748 C C . ARG A 1 205 ? -10.350 13.992 0.526 1.00 85.56 205 ARG A C 1
ATOM 1750 O O . ARG A 1 205 ? -11.340 14.180 1.224 1.00 85.56 205 ARG A O 1
ATOM 1757 N N . ASP A 1 206 ? -10.384 14.110 -0.794 1.00 77.50 206 ASP A N 1
ATOM 1758 C CA . ASP A 1 206 ? -11.585 14.292 -1.608 1.00 77.50 206 ASP A CA 1
ATOM 1759 C C . ASP A 1 206 ? -12.301 12.969 -1.904 1.00 77.50 206 ASP A C 1
ATOM 1761 O O . ASP A 1 206 ? -13.524 12.906 -1.774 1.00 77.50 206 ASP A O 1
ATOM 1765 N N . VAL A 1 207 ? -11.549 11.926 -2.270 1.00 76.62 207 VAL A N 1
ATOM 1766 C CA . VAL A 1 207 ? -12.086 10.582 -2.545 1.00 76.62 207 VAL A CA 1
ATOM 1767 C C . VAL A 1 207 ? -12.462 9.869 -1.240 1.00 76.62 207 VAL A C 1
ATOM 1769 O O . VAL A 1 207 ? -13.536 9.279 -1.173 1.00 76.62 207 VAL A O 1
ATOM 1772 N N . ARG A 1 208 ? -11.654 10.031 -0.175 1.00 79.94 208 ARG A N 1
ATOM 1773 C CA . ARG A 1 208 ? -11.807 9.357 1.135 1.00 79.94 208 ARG A CA 1
ATOM 1774 C C . ARG A 1 208 ? -11.818 7.825 0.985 1.00 79.94 208 ARG A C 1
ATOM 1776 O O . ARG A 1 208 ? -11.175 7.304 0.076 1.00 79.94 208 ARG A O 1
ATOM 1783 N N . GLY A 1 209 ? -12.474 7.116 1.906 1.00 83.06 209 GLY A N 1
ATOM 1784 C CA . GLY A 1 209 ? -12.661 5.667 1.843 1.00 83.06 209 GLY A CA 1
ATOM 1785 C C . GLY A 1 209 ? -11.343 4.898 1.801 1.00 83.06 209 GLY A C 1
ATOM 1786 O O . GLY A 1 209 ? -10.331 5.332 2.363 1.00 83.06 209 GLY A O 1
ATOM 1787 N N . ASN A 1 210 ? -11.358 3.780 1.084 1.00 79.81 210 ASN A N 1
ATOM 1788 C CA . ASN A 1 210 ? -10.192 2.930 0.853 1.00 79.81 210 ASN A CA 1
ATOM 1789 C C . ASN A 1 210 ? -9.003 3.663 0.190 1.00 79.81 210 ASN A C 1
ATOM 1791 O O . ASN A 1 210 ? -7.860 3.381 0.535 1.00 79.81 210 ASN A O 1
ATOM 1795 N N . HIS A 1 211 ? -9.234 4.641 -0.695 1.00 88.81 211 HIS A N 1
ATOM 1796 C CA . HIS A 1 211 ? -8.155 5.419 -1.326 1.00 88.81 211 HIS A CA 1
ATOM 1797 C C . HIS A 1 211 ? -7.327 6.196 -0.301 1.00 88.81 211 HIS A C 1
ATOM 1799 O O . HIS A 1 211 ? -6.095 6.138 -0.303 1.00 88.81 211 HIS A O 1
ATOM 1805 N N . LEU A 1 212 ? -8.000 6.927 0.593 1.00 91.06 212 LEU A N 1
ATOM 1806 C CA . LEU A 1 212 ? -7.306 7.677 1.634 1.00 91.06 212 LEU A CA 1
ATOM 1807 C C . LEU A 1 212 ? -6.617 6.730 2.621 1.00 91.06 212 LEU A C 1
ATOM 1809 O O . LEU A 1 212 ? -5.484 7.005 3.000 1.00 91.06 212 LEU A O 1
ATOM 1813 N N . LEU A 1 213 ? -7.255 5.619 2.999 1.00 92.69 213 LEU A N 1
ATOM 1814 C CA . LEU A 1 213 ? -6.633 4.619 3.871 1.00 92.69 213 LEU A CA 1
ATOM 1815 C C . LEU A 1 213 ? -5.338 4.062 3.264 1.00 92.69 213 LEU A C 1
ATOM 1817 O O . LEU A 1 213 ? -4.323 4.021 3.958 1.00 92.69 213 LEU A O 1
ATOM 1821 N N . GLU A 1 214 ? -5.326 3.749 1.967 1.00 93.69 214 GLU A N 1
ATOM 1822 C CA . GLU A 1 214 ? -4.121 3.273 1.279 1.00 93.69 214 GLU A CA 1
ATOM 1823 C C . GLU A 1 214 ? -3.028 4.357 1.229 1.00 93.69 214 GLU A C 1
ATOM 1825 O O . GLU A 1 214 ? -1.851 4.077 1.471 1.00 93.69 214 GLU A O 1
ATOM 1830 N N . ASN A 1 215 ? -3.399 5.630 1.020 1.00 96.94 215 ASN A N 1
ATOM 1831 C CA . ASN A 1 215 ? -2.445 6.739 1.134 1.00 96.94 215 ASN A CA 1
ATOM 1832 C C . ASN A 1 215 ? -1.817 6.825 2.532 1.00 96.94 215 ASN A C 1
ATOM 1834 O O . ASN A 1 215 ? -0.610 7.037 2.655 1.00 96.94 215 ASN A O 1
ATOM 1838 N N . LEU A 1 216 ? -2.624 6.680 3.585 1.00 97.62 216 LEU A N 1
ATOM 1839 C CA . LEU A 1 216 ? -2.154 6.754 4.967 1.00 97.62 216 LEU A CA 1
ATOM 1840 C C . LEU A 1 216 ? -1.283 5.551 5.330 1.00 97.62 216 LEU A C 1
ATOM 1842 O O . LEU A 1 216 ? -0.240 5.742 5.954 1.00 97.62 216 LEU A O 1
ATOM 1846 N N . ARG A 1 217 ? -1.649 4.343 4.881 1.00 97.00 217 ARG A N 1
ATOM 1847 C CA . ARG A 1 217 ? -0.831 3.131 5.013 1.00 97.00 217 ARG A CA 1
ATOM 1848 C C . ARG A 1 217 ? 0.558 3.368 4.437 1.00 97.00 217 ARG A C 1
ATOM 1850 O O . ARG A 1 217 ? 1.540 3.280 5.168 1.00 97.00 217 ARG A O 1
ATOM 1857 N N . ALA A 1 218 ? 0.656 3.753 3.170 1.00 97.56 218 ALA A N 1
ATOM 1858 C CA . ALA A 1 218 ? 1.951 3.989 2.539 1.00 97.56 218 ALA A CA 1
ATOM 1859 C C . ALA A 1 218 ? 2.767 5.095 3.232 1.00 97.56 218 ALA A C 1
ATOM 1861 O O . ALA A 1 218 ? 3.981 4.967 3.386 1.00 97.56 218 ALA A O 1
ATOM 1862 N N . LEU A 1 219 ? 2.109 6.157 3.706 1.00 97.94 219 LEU A N 1
ATOM 1863 C CA . LEU A 1 219 ? 2.766 7.244 4.428 1.00 97.94 219 LEU A CA 1
ATOM 1864 C C . LEU A 1 219 ? 3.343 6.787 5.782 1.00 97.94 219 LEU A C 1
ATOM 1866 O O . LEU A 1 219 ? 4.468 7.151 6.118 1.00 97.94 219 LEU A O 1
ATOM 1870 N N . ILE A 1 220 ? 2.609 5.956 6.531 1.00 98.25 220 ILE A N 1
ATOM 1871 C CA . ILE A 1 220 ? 3.080 5.333 7.780 1.00 98.25 220 ILE A CA 1
ATOM 1872 C C . ILE A 1 220 ? 4.275 4.418 7.500 1.00 98.25 220 ILE A C 1
ATOM 1874 O O . ILE A 1 220 ? 5.277 4.470 8.212 1.00 98.25 220 ILE A O 1
ATOM 1878 N N . TRP A 1 221 ? 4.192 3.609 6.442 1.00 96.88 221 TRP A N 1
ATOM 1879 C CA . TRP A 1 221 ? 5.269 2.710 6.040 1.00 96.88 221 TRP A CA 1
ATOM 1880 C C . TRP A 1 221 ? 6.565 3.461 5.740 1.00 96.88 221 TRP A C 1
ATOM 1882 O O . TRP A 1 221 ? 7.610 3.126 6.297 1.00 96.88 221 TRP A O 1
ATOM 1892 N N . LEU A 1 222 ? 6.481 4.515 4.926 1.00 97.06 222 LEU A N 1
ATOM 1893 C CA . LEU A 1 222 ? 7.612 5.384 4.599 1.00 97.06 222 LEU A CA 1
ATOM 1894 C C . LEU A 1 222 ? 8.135 6.142 5.825 1.00 97.06 222 LEU A C 1
ATOM 1896 O O . LEU A 1 222 ? 9.345 6.273 5.984 1.00 97.06 222 LEU A O 1
ATOM 1900 N N . GLY A 1 223 ? 7.240 6.598 6.706 1.00 97.56 223 GLY A N 1
ATOM 1901 C CA . GLY A 1 223 ? 7.599 7.290 7.945 1.00 97.56 223 GLY A CA 1
ATOM 1902 C C . GLY A 1 223 ? 8.349 6.418 8.958 1.00 97.56 223 GLY A C 1
ATOM 1903 O O . GLY A 1 223 ? 9.099 6.939 9.774 1.00 97.56 223 GLY A O 1
ATOM 1904 N N . ILE A 1 224 ? 8.174 5.095 8.894 1.00 96.19 224 ILE A N 1
ATOM 1905 C CA . ILE A 1 224 ? 8.954 4.124 9.676 1.00 96.19 224 ILE A CA 1
ATOM 1906 C C . ILE A 1 224 ? 10.245 3.740 8.949 1.00 96.19 224 ILE A C 1
ATOM 1908 O O . ILE A 1 224 ? 11.277 3.564 9.591 1.00 96.19 224 ILE A O 1
ATOM 1912 N N . ALA A 1 225 ? 10.203 3.604 7.621 1.00 94.12 225 ALA A N 1
ATOM 1913 C CA . ALA A 1 225 ? 11.356 3.189 6.827 1.00 94.12 225 ALA A CA 1
ATOM 1914 C C . ALA A 1 225 ? 12.497 4.215 6.843 1.00 94.12 225 ALA A C 1
ATOM 1916 O O . ALA A 1 225 ? 13.660 3.831 6.953 1.00 94.12 225 ALA A O 1
ATOM 1917 N N . PHE A 1 226 ? 12.171 5.505 6.762 1.00 94.75 226 PHE A N 1
ATOM 1918 C CA . PHE A 1 226 ? 13.154 6.585 6.734 1.00 94.75 226 PHE A CA 1
ATOM 1919 C C . PHE A 1 226 ? 13.262 7.306 8.083 1.00 94.75 226 PHE A C 1
ATOM 1921 O O . PHE A 1 226 ? 12.286 7.433 8.820 1.00 94.75 226 PHE A O 1
ATOM 1928 N N . ALA A 1 227 ? 14.453 7.812 8.389 1.00 93.75 227 ALA A N 1
ATOM 1929 C CA . ALA A 1 227 ? 14.727 8.663 9.538 1.00 93.75 227 ALA A CA 1
ATOM 1930 C C . ALA A 1 227 ? 14.733 10.147 9.143 1.00 93.75 227 ALA A C 1
ATOM 1932 O O . ALA A 1 227 ? 14.947 10.512 7.987 1.00 93.75 227 ALA A O 1
ATOM 1933 N N . GLY A 1 228 ? 14.505 11.015 10.129 1.00 95.75 228 GLY A N 1
ATOM 1934 C CA . GLY A 1 228 ? 14.533 12.467 9.960 1.00 95.75 228 GLY A CA 1
ATOM 1935 C C . GLY A 1 228 ? 13.190 13.144 10.232 1.00 95.75 228 GLY A C 1
ATOM 1936 O O . GLY A 1 228 ? 12.186 12.505 10.562 1.00 95.75 228 GLY A O 1
ATOM 1937 N N . ALA A 1 229 ? 13.179 14.471 10.103 1.00 96.44 229 ALA A N 1
ATOM 1938 C CA . ALA A 1 229 ? 12.024 15.294 10.455 1.00 96.44 229 ALA A CA 1
ATOM 1939 C C . ALA A 1 229 ? 10.811 15.046 9.541 1.00 96.44 229 ALA A C 1
ATOM 1941 O O . ALA A 1 229 ? 9.699 14.898 10.049 1.00 96.44 229 ALA A O 1
ATOM 1942 N N . GLU A 1 230 ? 11.004 14.953 8.217 1.00 96.44 230 GLU A N 1
ATOM 1943 C CA . GLU A 1 230 ? 9.885 14.698 7.297 1.00 96.44 230 GLU A CA 1
ATOM 1944 C C . GLU A 1 230 ? 9.272 13.303 7.511 1.00 96.44 230 GLU A C 1
ATOM 1946 O O . GLU A 1 230 ? 8.063 13.255 7.740 1.00 96.44 230 GLU A O 1
ATOM 1951 N N . PRO A 1 231 ? 10.037 12.187 7.553 1.00 97.56 231 PRO A N 1
ATOM 1952 C CA . PRO A 1 231 ? 9.466 10.866 7.841 1.00 97.56 231 PRO A CA 1
ATOM 1953 C C . PRO A 1 231 ? 8.751 10.785 9.193 1.00 97.56 231 PRO A C 1
ATOM 1955 O O . PRO A 1 231 ? 7.669 10.205 9.291 1.00 97.56 231 PRO A O 1
ATOM 1958 N N . THR A 1 232 ? 9.285 11.448 10.224 1.00 97.75 232 THR A N 1
ATOM 1959 C CA . THR A 1 232 ? 8.612 11.543 11.532 1.00 97.75 232 THR A CA 1
ATOM 1960 C C . THR A 1 232 ? 7.250 12.232 11.403 1.00 97.75 232 THR A C 1
ATOM 1962 O O . THR A 1 232 ? 6.250 11.789 11.979 1.00 97.75 232 THR A O 1
ATOM 1965 N N . GLN A 1 233 ? 7.178 13.302 10.607 1.00 98.06 233 GLN A N 1
ATOM 1966 C CA . GLN A 1 233 ? 5.936 14.021 10.341 1.00 98.06 233 GLN A CA 1
ATOM 1967 C C . GLN A 1 233 ? 4.955 13.192 9.499 1.00 98.06 233 GLN A C 1
ATOM 1969 O O . GLN A 1 233 ? 3.748 13.243 9.754 1.00 98.06 233 GLN A O 1
ATOM 1974 N N . TRP A 1 234 ? 5.452 12.411 8.536 1.00 98.19 234 TRP A N 1
ATOM 1975 C CA . TRP A 1 234 ? 4.665 11.462 7.746 1.00 98.19 234 TRP A CA 1
ATOM 1976 C C . TRP A 1 234 ? 4.009 10.415 8.642 1.00 98.19 234 TRP A C 1
ATOM 1978 O O . TRP A 1 234 ? 2.794 10.243 8.570 1.00 98.19 234 TRP A O 1
ATOM 1988 N N . LEU A 1 235 ? 4.782 9.790 9.536 1.00 98.50 235 LEU A N 1
ATOM 1989 C CA . LEU A 1 235 ? 4.285 8.798 10.488 1.00 98.50 235 LEU A CA 1
ATOM 1990 C C . LEU A 1 235 ? 3.218 9.394 11.413 1.00 98.50 235 LEU A C 1
ATOM 1992 O O . LEU A 1 235 ? 2.121 8.852 11.521 1.00 98.50 235 LEU A O 1
ATOM 1996 N N . THR A 1 236 ? 3.522 10.535 12.035 1.00 98.19 236 THR A N 1
ATOM 1997 C CA . THR A 1 236 ? 2.619 11.186 12.999 1.00 98.19 236 THR A CA 1
ATOM 1998 C C . THR A 1 236 ? 1.311 11.598 12.328 1.00 98.19 236 THR A C 1
ATOM 2000 O O . THR A 1 236 ? 0.228 11.231 12.773 1.00 98.19 236 THR A O 1
ATOM 2003 N N . THR A 1 237 ? 1.403 12.282 11.184 1.00 97.75 237 THR A N 1
ATOM 2004 C CA . THR A 1 237 ? 0.224 12.712 10.420 1.00 97.75 237 THR A CA 1
ATOM 2005 C C . THR A 1 237 ? -0.567 11.520 9.888 1.00 97.75 237 THR A C 1
ATOM 2007 O O . THR A 1 237 ? -1.797 11.559 9.862 1.00 97.75 237 THR A O 1
ATOM 2010 N N . GLY A 1 238 ? 0.129 10.468 9.452 1.00 98.06 238 GLY A N 1
ATOM 2011 C CA . GLY A 1 238 ? -0.469 9.228 8.979 1.00 98.06 238 GLY A CA 1
ATOM 2012 C C . GLY A 1 238 ? -1.328 8.572 10.055 1.00 98.06 238 GLY A C 1
ATOM 2013 O O . GLY A 1 238 ? -2.498 8.296 9.803 1.00 98.06 238 GLY A O 1
ATOM 2014 N N . LEU A 1 239 ? -0.783 8.401 11.264 1.00 98.44 239 LEU A N 1
ATOM 2015 C CA . LEU A 1 239 ? -1.497 7.818 12.405 1.00 98.44 239 LEU A CA 1
ATOM 2016 C C . LEU A 1 239 ? -2.666 8.691 12.876 1.00 98.44 239 LEU A C 1
ATOM 2018 O O . LEU A 1 239 ? -3.753 8.165 13.103 1.00 98.44 239 LEU A O 1
ATOM 2022 N N . ASP A 1 240 ? -2.482 10.010 12.959 1.00 97.94 240 ASP A N 1
ATOM 2023 C CA . ASP A 1 240 ? -3.540 10.937 13.381 1.00 97.94 240 ASP A CA 1
ATOM 2024 C C . ASP A 1 240 ? -4.736 10.927 12.420 1.00 97.94 240 ASP A C 1
ATOM 2026 O O . ASP A 1 240 ? -5.898 10.953 12.835 1.00 97.94 240 ASP A O 1
ATOM 2030 N N . LEU A 1 241 ? -4.470 10.914 11.111 1.00 96.56 241 LEU A N 1
ATOM 2031 C CA . LEU A 1 241 ? -5.525 10.843 10.102 1.00 96.56 241 LEU A CA 1
ATOM 2032 C C . LEU A 1 241 ? -6.152 9.452 10.050 1.00 96.56 241 LEU A C 1
ATOM 2034 O O . LEU A 1 241 ? -7.368 9.359 9.905 1.00 96.56 241 LEU A O 1
ATOM 2038 N N . LEU A 1 242 ? -5.355 8.392 10.212 1.00 97.44 242 LEU A N 1
ATOM 2039 C CA . LEU A 1 242 ? -5.859 7.023 10.236 1.00 97.44 242 LEU A CA 1
ATOM 2040 C C . LEU A 1 242 ? -6.795 6.815 11.424 1.00 97.44 242 LEU A C 1
ATOM 2042 O O . LEU A 1 242 ? -7.844 6.204 11.259 1.00 97.44 242 LEU A O 1
ATOM 2046 N N . GLN A 1 243 ? -6.489 7.390 12.589 1.00 97.94 243 GLN A N 1
ATOM 2047 C CA . GLN A 1 243 ? -7.393 7.373 13.736 1.00 97.94 243 GLN A CA 1
ATOM 2048 C C . GLN A 1 243 ? -8.743 8.018 13.392 1.00 97.94 243 GLN A C 1
ATOM 2050 O O . GLN A 1 243 ? -9.796 7.433 13.638 1.00 97.94 243 GLN A O 1
ATOM 2055 N N . ARG A 1 244 ? -8.733 9.211 12.784 1.00 95.75 244 ARG A N 1
ATOM 2056 C CA . ARG A 1 244 ? -9.967 9.922 12.398 1.00 95.75 244 ARG A CA 1
ATOM 2057 C C . ARG A 1 244 ? -10.792 9.130 11.391 1.00 95.75 244 ARG A C 1
ATOM 2059 O O . ARG A 1 244 ? -12.001 9.019 11.556 1.00 95.75 244 ARG A O 1
ATOM 2066 N N . GLU A 1 245 ? -10.145 8.570 10.374 1.00 94.44 245 GLU A N 1
ATOM 2067 C CA . GLU A 1 245 ? -10.825 7.747 9.374 1.00 94.44 245 GLU A CA 1
ATOM 2068 C C . GLU A 1 245 ? -11.298 6.414 9.964 1.00 94.44 245 GLU A C 1
ATOM 2070 O O . GLU A 1 245 ? -12.362 5.946 9.587 1.00 94.44 245 GLU A O 1
ATOM 2075 N N . THR A 1 246 ? -10.604 5.849 10.956 1.00 95.50 246 THR A N 1
ATOM 2076 C CA . THR A 1 246 ? -11.074 4.662 11.690 1.00 95.50 246 THR A CA 1
ATOM 2077 C C . THR A 1 246 ? -12.397 4.940 12.397 1.00 95.50 246 THR A C 1
ATOM 2079 O O . THR A 1 246 ? -13.323 4.147 12.280 1.00 95.50 246 THR A O 1
ATOM 2082 N N . HIS A 1 247 ? -12.513 6.080 13.084 1.00 94.56 247 HIS A N 1
ATOM 2083 C CA . HIS A 1 247 ? -13.750 6.463 13.773 1.00 94.56 247 HIS A CA 1
ATOM 2084 C C . HIS A 1 247 ? -14.932 6.705 12.823 1.00 94.56 247 HIS A C 1
ATOM 2086 O O . HIS A 1 247 ? -16.077 6.515 13.220 1.00 94.56 247 HIS A O 1
ATOM 2092 N N . GLU A 1 248 ? -14.662 7.132 11.591 1.00 92.06 248 GLU A N 1
ATOM 2093 C CA . GLU A 1 248 ? -15.688 7.325 10.563 1.00 92.06 248 GLU A CA 1
ATOM 2094 C C . GLU A 1 248 ? -16.069 6.003 9.880 1.00 92.06 248 GLU A C 1
ATOM 2096 O O . GLU A 1 248 ? -17.243 5.729 9.633 1.00 92.06 248 GLU A O 1
ATOM 2101 N N . GLN A 1 249 ? -15.063 5.211 9.505 1.00 92.31 249 GLN A N 1
ATOM 2102 C CA . GLN A 1 249 ? -15.221 4.119 8.551 1.00 92.31 249 GLN A CA 1
ATOM 2103 C C . GLN A 1 249 ? -15.449 2.759 9.212 1.00 92.31 249 GLN A C 1
ATOM 2105 O O . GLN A 1 249 ? -15.960 1.863 8.541 1.00 92.31 249 GLN A O 1
ATOM 2110 N N . ILE A 1 250 ? -15.086 2.582 10.486 1.00 95.62 250 ILE A N 1
ATOM 2111 C CA . ILE A 1 250 ? -15.337 1.344 11.233 1.00 95.62 250 ILE A CA 1
ATOM 2112 C C . ILE A 1 250 ? -16.562 1.549 12.120 1.00 95.62 250 ILE A C 1
ATOM 2114 O O . ILE A 1 250 ? -16.563 2.366 13.041 1.00 95.62 250 ILE A O 1
ATOM 2118 N N . LEU A 1 251 ? -17.629 0.817 11.813 1.00 96.38 251 LEU A N 1
ATOM 2119 C CA . LEU A 1 251 ? -18.910 0.920 12.501 1.00 96.38 251 LEU A CA 1
ATOM 2120 C C . LEU A 1 251 ? -18.865 0.235 13.874 1.00 96.38 251 LEU A C 1
ATOM 2122 O O . LEU A 1 251 ? -17.975 -0.558 14.175 1.00 96.38 251 LEU A O 1
ATOM 2126 N N . ALA A 1 252 ? -19.868 0.514 14.711 1.00 94.81 252 ALA A N 1
ATOM 2127 C CA . ALA A 1 252 ? -19.949 -0.010 16.078 1.00 94.81 252 ALA A CA 1
ATOM 2128 C C . ALA A 1 252 ? -20.012 -1.549 16.163 1.00 94.81 252 ALA A C 1
ATOM 2130 O O . ALA A 1 252 ? -19.678 -2.118 17.198 1.00 94.81 252 ALA A O 1
ATOM 2131 N N . ASP A 1 253 ? -20.443 -2.225 15.096 1.00 95.25 253 ASP A N 1
ATOM 2132 C CA . ASP A 1 253 ? -20.459 -3.687 14.991 1.00 95.25 253 ASP A CA 1
ATOM 2133 C C . ASP A 1 253 ? -19.137 -4.278 14.465 1.00 95.25 253 ASP A C 1
ATOM 2135 O O . ASP A 1 253 ? -18.998 -5.500 14.416 1.00 95.25 253 ASP A O 1
ATOM 2139 N N . GLY A 1 254 ? -18.173 -3.424 14.102 1.00 96.69 254 GLY A N 1
ATOM 2140 C CA . GLY A 1 254 ? -16.881 -3.777 13.520 1.00 96.69 254 GLY A CA 1
ATOM 2141 C C . GLY A 1 254 ? -16.866 -3.828 11.992 1.00 96.69 254 GLY A C 1
ATOM 2142 O O . GLY A 1 254 ? -15.797 -4.017 11.419 1.00 96.69 254 GLY A O 1
ATOM 2143 N N . GLY A 1 255 ? -18.005 -3.655 11.317 1.00 96.25 255 GLY A N 1
ATOM 2144 C CA . GLY A 1 255 ? -18.062 -3.650 9.857 1.00 96.25 255 GLY A CA 1
ATOM 2145 C C . GLY A 1 255 ? -17.529 -2.350 9.254 1.00 96.25 255 GLY A C 1
ATOM 2146 O O . GLY A 1 255 ? -17.669 -1.271 9.831 1.00 96.25 255 GLY A O 1
ATOM 2147 N N . HIS A 1 256 ? -16.955 -2.426 8.053 1.00 94.81 256 HIS A N 1
ATOM 2148 C CA . HIS A 1 256 ? -16.592 -1.230 7.287 1.00 94.81 256 HIS A CA 1
ATOM 2149 C C . HIS A 1 256 ? -17.827 -0.520 6.698 1.00 94.81 256 HIS A C 1
ATOM 2151 O O . HIS A 1 256 ? -18.757 -1.163 6.200 1.00 94.81 256 HIS A O 1
ATOM 2157 N N . PHE A 1 257 ? -17.835 0.818 6.720 1.00 92.12 257 PHE A N 1
ATOM 2158 C CA . PHE A 1 257 ? -18.986 1.653 6.349 1.00 92.12 257 PHE A CA 1
ATOM 2159 C C . PHE A 1 257 ? -19.454 1.481 4.895 1.00 92.12 257 PHE A C 1
ATOM 2161 O O . PHE A 1 257 ? -20.632 1.716 4.610 1.00 92.12 257 PHE A O 1
ATOM 2168 N N . GLU A 1 258 ? -18.588 1.021 3.981 1.00 89.88 258 GLU A N 1
ATOM 2169 C CA . GLU A 1 258 ? -18.992 0.735 2.600 1.00 89.88 258 GLU A CA 1
ATOM 2170 C C . GLU A 1 258 ? -19.903 -0.490 2.503 1.00 89.88 258 GLU A C 1
ATOM 2172 O O . GLU A 1 258 ? -20.608 -0.641 1.505 1.00 89.88 258 GLU A O 1
ATOM 2177 N N . ARG A 1 259 ? -19.979 -1.331 3.546 1.00 92.94 259 ARG A N 1
ATOM 2178 C CA . ARG A 1 259 ? -20.828 -2.537 3.594 1.00 92.94 259 ARG A CA 1
ATOM 2179 C C . ARG A 1 259 ? -20.600 -3.454 2.385 1.00 92.94 259 ARG A C 1
ATOM 2181 O O . ARG A 1 259 ? -21.547 -4.034 1.852 1.00 92.94 259 ARG A O 1
ATOM 2188 N N . THR A 1 260 ? -19.348 -3.532 1.945 1.00 93.50 260 THR A N 1
ATOM 2189 C CA . THR A 1 260 ? -18.850 -4.426 0.896 1.00 93.50 260 THR A CA 1
ATOM 2190 C C . THR A 1 260 ? -17.907 -5.417 1.577 1.00 93.50 260 THR A C 1
ATOM 2192 O O . THR A 1 260 ? -16.833 -4.997 2.015 1.00 93.50 260 THR A O 1
ATOM 2195 N N . PRO A 1 261 ? -18.273 -6.706 1.711 1.00 94.38 261 PRO A N 1
ATOM 2196 C CA . PRO A 1 261 ? -17.441 -7.683 2.416 1.00 94.38 261 PRO A CA 1
ATOM 2197 C C . PRO A 1 261 ? -16.009 -7.776 1.878 1.00 94.38 261 PRO A C 1
ATOM 2199 O O . PRO A 1 261 ? -15.071 -7.877 2.662 1.00 94.38 261 PRO A O 1
ATOM 2202 N N . GLY A 1 262 ? -15.818 -7.644 0.562 1.00 92.94 262 GLY A N 1
ATOM 2203 C CA . GLY A 1 262 ? -14.481 -7.589 -0.030 1.00 92.94 262 GLY A CA 1
ATOM 2204 C C . GLY A 1 262 ? -13.630 -6.421 0.475 1.00 92.94 262 GLY A C 1
ATOM 2205 O O . GLY A 1 262 ? -12.481 -6.619 0.862 1.00 92.94 262 GLY A O 1
ATOM 2206 N N . TYR A 1 263 ? -14.198 -5.215 0.555 1.00 91.50 263 TYR A N 1
ATOM 2207 C CA . TYR A 1 263 ? -13.484 -4.048 1.084 1.00 91.50 263 TYR A CA 1
ATOM 2208 C C . TYR A 1 263 ? -13.219 -4.146 2.583 1.00 91.50 263 TYR A C 1
ATOM 2210 O O . TYR A 1 263 ? -12.157 -3.718 3.027 1.00 91.50 263 TYR A O 1
ATOM 2218 N N . HIS A 1 264 ? -14.116 -4.774 3.352 1.00 95.12 264 HIS A N 1
ATOM 2219 C CA . HIS A 1 264 ? -13.844 -5.084 4.759 1.00 95.12 264 HIS A CA 1
ATOM 2220 C C . HIS A 1 264 ? -12.558 -5.904 4.910 1.00 95.12 264 HIS A C 1
ATOM 2222 O O . HIS A 1 264 ? -11.710 -5.561 5.729 1.00 95.12 264 HIS A O 1
ATOM 2228 N N . LEU A 1 265 ? -12.380 -6.945 4.089 1.00 95.88 265 LEU A N 1
ATOM 2229 C CA . LEU A 1 265 ? -11.185 -7.795 4.120 1.00 95.88 265 LEU A CA 1
ATOM 2230 C C . LEU A 1 265 ? -9.922 -7.039 3.697 1.00 95.88 265 LEU A C 1
ATOM 2232 O O . LEU A 1 265 ? -8.891 -7.172 4.354 1.00 95.88 265 LEU A O 1
ATOM 2236 N N . VAL A 1 266 ? -9.996 -6.226 2.637 1.00 93.06 266 VAL A N 1
ATOM 2237 C CA . VAL A 1 266 ? -8.869 -5.386 2.188 1.00 93.06 266 VAL A CA 1
ATOM 2238 C C . VAL A 1 266 ? -8.422 -4.441 3.303 1.00 93.06 266 VAL A C 1
ATOM 2240 O O . VAL A 1 266 ? -7.245 -4.402 3.648 1.00 93.06 266 VAL A O 1
ATOM 2243 N N . ILE A 1 267 ? -9.363 -3.744 3.936 1.00 94.12 267 ILE A N 1
ATOM 2244 C CA . ILE A 1 267 ? -9.046 -2.769 4.983 1.00 94.12 267 ILE A CA 1
ATOM 2245 C C . ILE A 1 267 ? -8.562 -3.464 6.256 1.00 94.12 267 ILE A C 1
ATOM 2247 O O . ILE A 1 267 ? -7.604 -3.004 6.872 1.00 94.12 267 ILE A O 1
ATOM 2251 N N . LEU A 1 268 ? -9.158 -4.600 6.630 1.00 96.69 268 LEU A N 1
ATOM 2252 C CA . LEU A 1 268 ? -8.684 -5.407 7.754 1.00 96.69 268 LEU A CA 1
ATOM 2253 C C . LEU A 1 268 ? -7.235 -5.865 7.541 1.00 96.69 268 LEU A C 1
ATOM 2255 O O . LEU A 1 268 ? -6.414 -5.739 8.450 1.00 96.69 268 LEU A O 1
ATOM 2259 N N . LYS A 1 269 ? -6.903 -6.349 6.337 1.00 95.38 269 LYS A N 1
ATOM 2260 C CA . LYS A 1 269 ? -5.528 -6.698 5.958 1.00 95.38 269 LYS A CA 1
ATOM 2261 C C . LYS A 1 269 ? -4.590 -5.506 6.153 1.00 95.38 269 LYS A C 1
ATOM 2263 O O . LYS A 1 269 ? -3.545 -5.647 6.784 1.00 95.38 269 LYS A O 1
ATOM 2268 N N . ASP A 1 270 ? -4.963 -4.340 5.641 1.00 94.38 270 ASP A N 1
ATOM 2269 C CA . ASP A 1 270 ? -4.132 -3.139 5.715 1.00 94.38 270 ASP A CA 1
ATOM 2270 C C . ASP A 1 270 ? -3.931 -2.660 7.160 1.00 94.38 270 ASP A C 1
ATOM 2272 O O . ASP A 1 270 ? -2.817 -2.292 7.538 1.00 94.38 270 ASP A O 1
ATOM 2276 N N . TYR A 1 271 ? -4.964 -2.734 8.004 1.00 96.94 271 TYR A N 1
ATOM 2277 C CA . TYR A 1 271 ? -4.865 -2.412 9.431 1.00 96.94 271 TYR A CA 1
ATOM 2278 C C . TYR A 1 271 ? -3.954 -3.396 10.175 1.00 96.94 271 TYR A C 1
ATOM 2280 O O . TYR A 1 271 ? -3.121 -2.966 10.978 1.00 96.94 271 TYR A O 1
ATOM 2288 N N . LEU A 1 272 ? -4.065 -4.700 9.889 1.00 95.69 272 LEU A N 1
ATOM 2289 C CA . LEU A 1 272 ? -3.192 -5.726 10.469 1.00 95.69 272 LEU A CA 1
ATOM 2290 C C . LEU A 1 272 ? -1.735 -5.479 10.076 1.00 95.69 272 LEU A C 1
ATOM 2292 O O . LEU A 1 272 ? -0.846 -5.518 10.926 1.00 95.69 272 LEU A O 1
ATOM 2296 N N . GLU A 1 273 ? -1.485 -5.176 8.804 1.00 93.81 273 GLU A N 1
ATOM 2297 C CA . GLU A 1 273 ? -0.148 -4.862 8.311 1.00 93.81 273 GLU A CA 1
ATOM 2298 C C . GLU A 1 273 ? 0.434 -3.610 8.966 1.00 93.81 273 GLU A C 1
ATOM 2300 O O . GLU A 1 273 ? 1.595 -3.633 9.365 1.00 93.81 273 GLU A O 1
ATOM 2305 N N . ILE A 1 274 ? -0.351 -2.541 9.134 1.00 95.94 274 ILE A N 1
ATOM 2306 C CA . ILE A 1 274 ? 0.089 -1.331 9.843 1.00 95.94 274 ILE A CA 1
ATOM 2307 C C . ILE A 1 274 ? 0.450 -1.660 11.294 1.00 95.94 274 ILE A C 1
ATOM 2309 O O . ILE A 1 274 ? 1.527 -1.283 11.759 1.00 95.94 274 ILE A O 1
ATOM 2313 N N . ALA A 1 275 ? -0.414 -2.383 12.007 1.00 96.44 275 ALA A N 1
ATOM 2314 C CA . ALA A 1 275 ? -0.197 -2.731 13.407 1.00 96.44 275 ALA A CA 1
ATOM 2315 C C . ALA A 1 275 ? 1.047 -3.614 13.597 1.00 96.44 275 ALA A C 1
ATOM 2317 O O . ALA A 1 275 ? 1.887 -3.354 14.464 1.00 96.44 275 ALA A O 1
ATOM 2318 N N . LEU A 1 276 ? 1.219 -4.621 12.737 1.00 93.25 276 LEU A N 1
ATOM 2319 C CA . LEU A 1 276 ? 2.419 -5.451 12.714 1.00 93.25 276 LEU A CA 1
ATOM 2320 C C . LEU A 1 276 ? 3.663 -4.630 12.361 1.00 93.25 276 LEU A C 1
ATOM 2322 O O . LEU A 1 276 ? 4.707 -4.817 12.984 1.00 93.25 276 LEU A O 1
ATOM 2326 N N . TRP A 1 277 ? 3.567 -3.712 11.397 1.00 92.81 277 TRP A N 1
ATOM 2327 C CA . TRP A 1 277 ? 4.697 -2.904 10.946 1.00 92.81 277 TRP A CA 1
ATOM 2328 C C . TRP A 1 277 ? 5.182 -1.966 12.051 1.00 92.81 277 TRP A C 1
ATOM 2330 O O . TRP A 1 277 ? 6.381 -1.908 12.316 1.00 92.81 277 TRP A O 1
ATOM 2340 N N . LEU A 1 278 ? 4.258 -1.323 12.769 1.00 95.44 278 LEU A N 1
ATOM 2341 C CA . LEU A 1 278 ? 4.556 -0.541 13.970 1.00 95.44 278 LEU A CA 1
ATOM 2342 C C . LEU A 1 278 ? 5.265 -1.407 15.021 1.00 95.44 278 LEU A C 1
ATOM 2344 O O . LEU A 1 278 ? 6.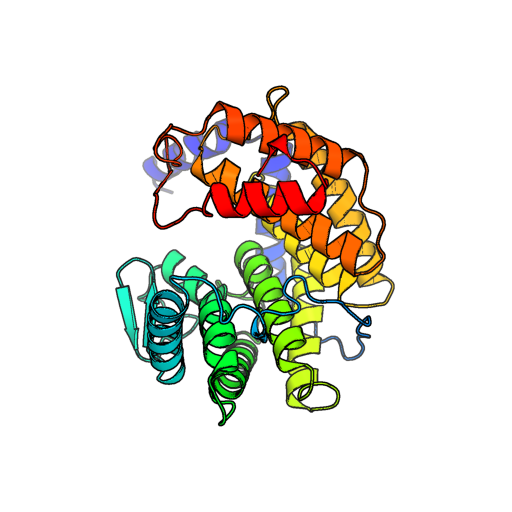398 -1.115 15.410 1.00 95.44 278 LEU A O 1
ATOM 2348 N N . ARG A 1 279 ? 4.634 -2.522 15.419 1.00 92.38 279 ARG A N 1
ATOM 2349 C CA . ARG A 1 279 ? 5.126 -3.410 16.483 1.00 92.38 279 ARG A CA 1
ATOM 2350 C C . ARG A 1 279 ? 6.527 -3.944 16.190 1.00 92.38 279 ARG A C 1
ATOM 2352 O O . ARG A 1 279 ? 7.393 -3.926 17.062 1.00 92.38 279 ARG A O 1
ATOM 2359 N N . ARG A 1 280 ? 6.766 -4.421 14.966 1.00 89.69 280 ARG A N 1
ATOM 2360 C CA . ARG A 1 280 ? 8.045 -5.032 14.570 1.00 89.69 280 ARG A CA 1
ATOM 2361 C C . ARG A 1 280 ? 9.194 -4.038 14.481 1.00 89.69 280 ARG A C 1
ATOM 2363 O O . ARG A 1 280 ? 10.343 -4.445 14.627 1.00 89.69 280 ARG A O 1
ATOM 2370 N N . ASN A 1 281 ? 8.885 -2.764 14.269 1.00 91.44 281 ASN A N 1
ATOM 2371 C CA . ASN A 1 281 ? 9.865 -1.686 14.179 1.00 91.44 281 ASN A CA 1
ATOM 2372 C C . ASN A 1 281 ? 9.954 -0.863 15.474 1.00 91.44 281 ASN A C 1
ATOM 2374 O O . ASN A 1 281 ? 10.453 0.257 15.462 1.00 91.44 281 ASN A O 1
ATOM 2378 N N . GLY A 1 282 ? 9.477 -1.410 16.599 1.00 92.56 282 GLY A N 1
ATOM 2379 C CA . GLY A 1 282 ? 9.604 -0.782 17.916 1.00 92.56 282 GLY A CA 1
ATOM 2380 C C . GLY A 1 282 ? 8.729 0.457 18.115 1.00 92.56 282 GLY A C 1
ATOM 2381 O O . GLY A 1 282 ? 8.896 1.166 19.106 1.00 92.56 282 GLY A O 1
ATOM 2382 N N . VAL A 1 283 ? 7.783 0.719 17.211 1.00 95.38 283 VAL A N 1
ATOM 2383 C CA . VAL A 1 283 ? 6.809 1.799 17.363 1.00 95.38 283 VAL A CA 1
ATOM 2384 C C . VAL A 1 283 ? 5.607 1.266 18.132 1.00 95.38 283 VAL A C 1
ATOM 2386 O O . VAL A 1 283 ? 5.037 0.225 17.801 1.00 95.38 283 VAL A O 1
ATOM 2389 N N . LYS A 1 284 ? 5.206 1.986 19.182 1.00 95.62 284 LYS A N 1
ATOM 2390 C CA . LYS A 1 284 ? 4.042 1.611 19.986 1.00 95.62 284 LYS A CA 1
ATOM 2391 C C . LYS A 1 284 ? 2.784 1.620 19.117 1.00 95.62 284 LYS A C 1
ATOM 2393 O O . LYS A 1 284 ? 2.436 2.653 18.548 1.00 95.62 284 LYS A O 1
ATOM 2398 N N . VAL A 1 285 ? 2.080 0.491 19.074 1.00 97.38 285 VAL A N 1
ATOM 2399 C CA . VAL A 1 285 ? 0.772 0.410 18.420 1.00 97.38 285 VAL A CA 1
ATOM 2400 C C . VAL A 1 285 ? -0.239 1.244 19.218 1.00 97.38 285 VAL A C 1
ATOM 2402 O O . VAL A 1 285 ? -0.330 1.079 20.441 1.00 97.38 285 VAL A O 1
ATOM 2405 N N . PRO A 1 286 ? -0.971 2.176 18.582 1.00 98.00 286 PRO A N 1
ATOM 2406 C CA . PRO A 1 286 ? -1.987 2.951 19.278 1.00 98.00 286 PRO A CA 1
ATOM 2407 C C . PRO A 1 286 ? -3.150 2.067 19.763 1.00 98.00 286 PRO A C 1
ATOM 2409 O O . PRO A 1 286 ? -3.645 1.255 18.983 1.00 98.00 286 PRO A O 1
ATOM 2412 N N . PRO A 1 287 ? -3.678 2.269 20.987 1.00 97.94 287 PRO A N 1
ATOM 2413 C CA . PRO A 1 287 ? -4.780 1.453 21.512 1.00 97.94 287 PRO A CA 1
ATOM 2414 C C . PRO A 1 287 ? -6.050 1.468 20.653 1.00 97.94 287 PRO A C 1
ATOM 2416 O O . PRO A 1 287 ? -6.778 0.483 20.607 1.00 97.94 287 PRO A O 1
ATOM 2419 N N . TRP A 1 288 ? -6.320 2.574 19.951 1.00 97.75 288 TRP A N 1
ATOM 2420 C CA . TRP A 1 288 ? -7.467 2.666 19.044 1.00 97.75 288 TRP A CA 1
ATOM 2421 C C . TRP A 1 288 ? -7.337 1.724 17.840 1.00 97.75 288 TRP A C 1
ATOM 2423 O O . TRP A 1 288 ? -8.355 1.272 17.323 1.00 97.75 288 TRP A O 1
ATOM 2433 N N . LEU A 1 289 ? -6.109 1.421 17.399 1.00 98.12 289 LEU A N 1
ATOM 2434 C CA . LEU A 1 289 ? -5.863 0.527 16.269 1.00 98.12 289 LEU A CA 1
ATOM 2435 C C . LEU A 1 289 ? -6.104 -0.923 16.686 1.00 98.12 289 LEU A C 1
ATOM 2437 O O . LEU A 1 289 ? -6.801 -1.646 15.981 1.00 98.12 289 LEU A O 1
ATOM 2441 N N . ASP A 1 290 ? -5.602 -1.314 17.861 1.00 97.00 290 ASP A N 1
ATOM 2442 C CA . ASP A 1 290 ? -5.876 -2.631 18.443 1.00 97.00 290 ASP A CA 1
ATOM 2443 C C . ASP A 1 290 ? -7.385 -2.831 18.666 1.00 97.00 290 ASP A C 1
ATOM 2445 O O . ASP A 1 290 ? -7.944 -3.836 18.233 1.00 97.00 290 ASP A O 1
ATOM 2449 N N . ALA A 1 291 ? -8.076 -1.836 19.234 1.00 97.12 291 ALA A N 1
ATOM 2450 C CA . ALA A 1 291 ? -9.524 -1.901 19.441 1.00 97.12 291 ALA A CA 1
ATOM 2451 C C . ALA A 1 291 ? -10.311 -2.040 18.123 1.00 97.12 291 ALA A C 1
ATOM 2453 O O . ALA A 1 291 ? -11.260 -2.823 18.044 1.00 97.12 291 ALA A O 1
ATOM 2454 N N . ALA A 1 292 ? -9.918 -1.305 17.076 1.00 97.94 292 ALA A N 1
ATOM 2455 C CA . ALA A 1 292 ? -10.540 -1.420 15.759 1.00 97.94 292 ALA A CA 1
ATOM 2456 C C . ALA A 1 292 ? -10.316 -2.811 15.150 1.00 97.94 292 ALA A C 1
ATOM 2458 O O . ALA A 1 292 ? -11.264 -3.423 14.662 1.00 97.94 292 ALA A O 1
ATOM 2459 N N . LEU A 1 293 ? -9.092 -3.337 15.233 1.00 97.94 293 LEU A N 1
ATOM 2460 C CA . LEU A 1 293 ? -8.745 -4.673 14.753 1.00 97.94 293 LEU A CA 1
ATOM 2461 C C . LEU A 1 293 ? -9.551 -5.772 15.451 1.00 97.94 293 LEU A C 1
ATOM 2463 O O . LEU A 1 293 ? -10.108 -6.630 14.770 1.00 97.94 293 LEU A O 1
ATOM 2467 N N . GLU A 1 294 ? -9.674 -5.736 16.780 1.00 96.56 294 GLU A N 1
ATOM 2468 C CA . GLU A 1 294 ? -10.497 -6.699 17.526 1.00 96.56 294 GLU A CA 1
ATOM 2469 C C . GLU A 1 294 ? -11.965 -6.666 17.081 1.00 96.56 294 GLU A C 1
ATOM 2471 O O . GLU A 1 294 ? -12.585 -7.717 16.883 1.00 96.56 294 GLU A O 1
ATOM 2476 N N . CYS A 1 295 ? -12.518 -5.467 16.871 1.00 97.00 295 CYS A N 1
ATOM 2477 C CA . CYS A 1 295 ? -13.890 -5.303 16.393 1.00 97.00 295 CYS A CA 1
ATOM 2478 C C . CYS A 1 295 ? -14.060 -5.853 14.971 1.00 97.00 295 CYS A C 1
ATOM 2480 O O . CYS A 1 295 ? -14.987 -6.621 14.717 1.00 97.00 295 CYS A O 1
ATOM 2482 N N . MET A 1 296 ? -13.152 -5.512 14.053 1.00 98.06 296 MET A N 1
ATOM 2483 C CA . MET A 1 296 ? -13.207 -5.954 12.657 1.00 98.06 296 MET A CA 1
ATOM 2484 C C . MET A 1 296 ? -12.997 -7.466 12.498 1.00 98.06 296 MET A C 1
ATOM 2486 O O . MET A 1 296 ? -13.665 -8.091 11.670 1.00 98.06 296 MET A O 1
ATOM 2490 N N . LEU A 1 297 ? -12.106 -8.070 13.294 1.00 97.62 297 LEU A N 1
ATOM 2491 C CA . LEU A 1 297 ? -11.915 -9.523 13.347 1.00 97.62 297 LEU A CA 1
ATOM 2492 C C . LEU A 1 297 ? -13.164 -10.213 13.905 1.00 97.62 297 LEU A C 1
ATOM 2494 O O . LEU A 1 297 ? -13.650 -11.180 13.323 1.00 97.62 297 LEU A O 1
ATOM 2498 N N . SER A 1 298 ? -13.738 -9.679 14.986 1.00 96.25 298 SER A N 1
ATOM 2499 C CA . SER A 1 298 ? -14.989 -10.192 15.558 1.00 96.25 298 SER A CA 1
ATOM 2500 C C . SER A 1 298 ? -16.157 -10.102 14.572 1.00 96.25 298 SER A C 1
ATOM 2502 O O . SER A 1 298 ? -16.980 -11.016 14.507 1.00 96.25 298 SER A O 1
ATOM 2504 N N . TYR A 1 299 ? -16.237 -9.019 13.794 1.00 97.25 299 TYR A N 1
ATOM 2505 C CA . TYR A 1 299 ? -17.208 -8.873 12.712 1.00 97.25 299 TYR A CA 1
ATOM 2506 C C . TYR A 1 299 ? -17.002 -9.935 11.627 1.00 97.25 299 TYR A C 1
ATOM 2508 O O . TYR A 1 299 ? -17.965 -10.578 11.208 1.00 97.25 299 TYR A O 1
ATOM 2516 N N . LEU A 1 300 ? -15.752 -10.165 11.208 1.00 96.69 300 LEU A N 1
ATOM 2517 C CA . LEU A 1 300 ? -15.429 -11.175 10.203 1.00 96.69 300 LEU A CA 1
ATOM 2518 C C . LEU A 1 300 ? -15.863 -12.574 10.655 1.00 96.69 300 LEU A C 1
ATOM 2520 O O . LEU A 1 300 ? -16.575 -13.244 9.917 1.00 96.69 300 LEU A O 1
ATOM 2524 N N . VAL A 1 301 ? -15.535 -12.981 11.886 1.00 95.31 301 VAL A N 1
ATOM 2525 C CA . VAL A 1 301 ? -15.958 -14.284 12.438 1.00 95.31 301 VAL A CA 1
ATOM 2526 C C . VAL A 1 301 ? -17.481 -14.452 12.391 1.00 95.31 301 VAL A C 1
ATOM 2528 O O . VAL A 1 301 ? -17.975 -15.515 12.032 1.00 95.31 301 VAL A O 1
ATOM 2531 N N . LYS A 1 302 ? -18.242 -13.403 12.727 1.00 94.50 302 LYS A N 1
ATOM 2532 C CA . LYS A 1 302 ? -19.716 -13.449 12.750 1.00 94.50 302 LYS A CA 1
ATOM 2533 C C . LYS A 1 302 ? -20.360 -13.464 11.364 1.00 94.50 302 LYS A C 1
ATOM 2535 O O . LYS A 1 302 ? -21.524 -13.839 11.252 1.00 94.50 302 LYS A O 1
ATOM 2540 N N . THR A 1 303 ? -19.649 -12.998 10.341 1.00 94.19 303 THR A N 1
ATOM 2541 C CA . THR A 1 303 ? -20.174 -12.840 8.974 1.00 94.19 303 THR A CA 1
ATOM 2542 C C . THR A 1 303 ? -19.618 -13.862 7.990 1.00 94.19 303 THR A C 1
ATOM 2544 O O . THR A 1 303 ? -20.088 -13.927 6.853 1.00 94.19 303 THR A O 1
ATOM 2547 N N . LEU A 1 304 ? -18.653 -14.675 8.424 1.00 94.06 304 LEU A N 1
ATOM 2548 C CA . LEU A 1 304 ? -18.107 -15.771 7.643 1.00 94.06 304 LEU A CA 1
ATOM 2549 C C . LEU A 1 304 ? -19.147 -16.882 7.481 1.00 94.06 304 LEU A C 1
ATOM 2551 O O . LEU A 1 304 ? -19.815 -17.288 8.434 1.00 94.06 304 LEU A O 1
ATOM 2555 N N . PHE A 1 305 ? -19.278 -17.395 6.264 1.00 92.75 305 PHE A N 1
ATOM 2556 C CA . PHE A 1 305 ? -20.078 -18.579 6.001 1.00 92.75 305 PHE A CA 1
ATOM 2557 C C . PHE A 1 305 ? -19.349 -19.854 6.427 1.00 92.75 305 PHE A C 1
ATOM 2559 O O . PHE A 1 305 ? -18.133 -19.879 6.612 1.00 92.75 305 PHE A O 1
ATOM 2566 N N . ALA A 1 306 ? -20.110 -20.942 6.560 1.00 89.19 306 ALA A N 1
ATOM 2567 C CA . ALA A 1 306 ? -19.581 -22.249 6.952 1.00 89.19 306 ALA A CA 1
ATOM 2568 C C . ALA A 1 306 ? -18.557 -22.819 5.953 1.00 89.19 306 ALA A C 1
ATOM 2570 O O . ALA A 1 306 ? -17.752 -23.666 6.325 1.00 89.19 306 ALA A O 1
ATOM 2571 N N . ASP A 1 307 ? -18.580 -22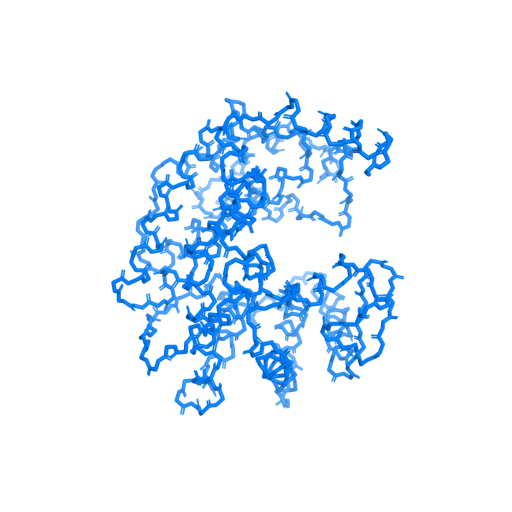.356 4.700 1.00 88.56 307 ASP A N 1
ATOM 2572 C CA . ASP A 1 307 ? -17.602 -22.707 3.665 1.00 88.56 307 ASP A CA 1
ATOM 2573 C C . ASP A 1 307 ? -16.326 -21.846 3.722 1.00 88.56 307 ASP A C 1
ATOM 2575 O O . ASP A 1 307 ? -15.452 -21.989 2.868 1.00 88.56 307 ASP A O 1
ATOM 2579 N N . GLY A 1 308 ? -16.225 -20.939 4.699 1.00 85.62 308 GLY A N 1
ATOM 2580 C CA . GLY A 1 308 ? -15.069 -20.072 4.890 1.00 85.62 308 GLY A CA 1
ATOM 2581 C C . GLY A 1 308 ? -15.023 -18.839 3.999 1.00 85.62 308 GLY A C 1
ATOM 2582 O O . GLY A 1 308 ? -14.019 -18.127 3.993 1.00 85.62 308 GLY A O 1
ATOM 2583 N N . ASN A 1 309 ? -16.089 -18.568 3.246 1.00 89.81 309 ASN A N 1
ATOM 2584 C CA . ASN A 1 309 ? -16.187 -17.391 2.395 1.00 89.81 309 ASN A CA 1
ATOM 2585 C C . ASN A 1 309 ? -17.040 -16.291 3.032 1.00 89.81 309 ASN A C 1
ATOM 2587 O O . ASN A 1 309 ? -17.811 -16.507 3.966 1.00 89.81 309 ASN A O 1
ATOM 2591 N N . VAL A 1 310 ? -16.926 -15.087 2.474 1.00 93.06 310 VAL A N 1
ATOM 2592 C CA . VAL A 1 310 ? -17.829 -13.968 2.762 1.00 93.06 310 VAL A CA 1
ATOM 2593 C C . VAL A 1 310 ? -18.928 -13.864 1.701 1.00 93.06 310 VAL A C 1
ATOM 2595 O O . VAL A 1 310 ? -18.793 -14.367 0.581 1.00 93.06 310 VAL A O 1
ATOM 2598 N N . ALA A 1 311 ? -20.020 -13.177 2.035 1.00 92.69 311 ALA A N 1
ATOM 2599 C CA . ALA A 1 311 ? -21.087 -12.886 1.083 1.00 92.69 311 ALA A CA 1
ATOM 2600 C C . ALA A 1 311 ? -20.592 -12.035 -0.103 1.00 92.69 311 ALA A C 1
ATOM 2602 O O . ALA A 1 311 ? -19.833 -11.082 0.071 1.00 92.69 311 ALA A O 1
ATOM 2603 N N . LEU A 1 312 ? -21.082 -12.327 -1.311 1.00 93.56 312 LEU A N 1
ATOM 2604 C CA . LEU A 1 312 ? -20.743 -11.592 -2.539 1.00 93.56 312 LEU A CA 1
ATOM 2605 C C . LEU A 1 312 ? -21.666 -10.385 -2.750 1.00 93.56 312 LEU A C 1
ATOM 2607 O O . LEU A 1 312 ? -22.304 -10.237 -3.790 1.00 93.56 312 LEU A O 1
ATOM 2611 N N . PHE A 1 313 ? -21.795 -9.544 -1.724 1.00 92.44 313 PHE A N 1
ATOM 2612 C CA . PHE A 1 313 ? -22.561 -8.306 -1.831 1.00 92.44 313 PHE A CA 1
ATOM 2613 C C . PHE A 1 313 ? -21.717 -7.184 -2.438 1.00 92.44 313 PHE A C 1
ATOM 2615 O O . PHE A 1 313 ? -20.538 -7.035 -2.104 1.00 92.44 313 PHE A O 1
ATOM 2622 N N . LYS A 1 314 ? -22.367 -6.352 -3.264 1.00 91.69 314 LYS A N 1
ATOM 2623 C CA . LYS A 1 314 ? -21.758 -5.201 -3.951 1.00 91.69 314 LYS A CA 1
ATOM 2624 C C . LYS A 1 314 ? -20.524 -5.624 -4.763 1.00 91.69 314 LYS A C 1
ATOM 2626 O O . LYS A 1 314 ? -20.541 -6.685 -5.380 1.00 91.69 314 LYS A O 1
ATOM 2631 N N . ASP A 1 315 ? -19.466 -4.821 -4.739 1.00 87.25 315 ASP A N 1
ATOM 2632 C CA . ASP A 1 315 ? -18.224 -5.033 -5.485 1.00 87.25 315 ASP A CA 1
ATOM 2633 C C . ASP A 1 315 ? -17.296 -6.028 -4.763 1.00 87.25 315 ASP A C 1
ATOM 2635 O O . ASP A 1 315 ? -16.141 -5.736 -4.462 1.00 87.25 315 ASP A O 1
ATOM 2639 N N . THR A 1 316 ? -17.817 -7.213 -4.435 1.00 89.62 316 THR A N 1
ATOM 2640 C CA . THR A 1 316 ? -17.036 -8.308 -3.842 1.00 89.62 316 THR A CA 1
ATOM 2641 C C . THR A 1 316 ? -16.808 -9.396 -4.888 1.00 89.62 316 THR A C 1
ATOM 2643 O O . THR A 1 316 ? -17.754 -10.060 -5.309 1.00 89.62 316 THR A O 1
ATOM 2646 N N . ALA A 1 317 ? -15.547 -9.620 -5.263 1.00 87.00 317 ALA A N 1
ATOM 2647 C CA . ALA A 1 317 ? -15.124 -10.692 -6.164 1.00 87.00 317 ALA A CA 1
ATOM 2648 C C . ALA A 1 317 ? -14.120 -11.612 -5.453 1.00 87.00 317 ALA A C 1
ATOM 2650 O O . ALA A 1 317 ? -13.149 -11.131 -4.872 1.00 87.00 317 ALA A O 1
ATOM 2651 N N . ARG A 1 318 ? -14.365 -12.931 -5.462 1.00 80.88 318 ARG A N 1
ATOM 2652 C CA . ARG A 1 318 ? -13.597 -13.913 -4.664 1.00 80.88 318 ARG A CA 1
ATOM 2653 C C . ARG A 1 318 ? -12.104 -13.944 -4.995 1.00 80.88 318 ARG A C 1
ATOM 2655 O O . ARG A 1 318 ? -11.294 -14.174 -4.110 1.00 80.88 318 ARG A O 1
ATOM 2662 N N . ASP A 1 319 ? -11.757 -13.719 -6.252 1.00 77.75 319 ASP A N 1
ATOM 2663 C CA . ASP A 1 319 ? -10.397 -13.735 -6.794 1.00 77.75 319 ASP A CA 1
ATOM 2664 C C . ASP A 1 319 ? -9.621 -12.428 -6.548 1.00 77.75 319 ASP A C 1
ATOM 2666 O O . ASP A 1 319 ? -8.435 -12.349 -6.862 1.00 77.75 319 ASP A O 1
ATOM 2670 N N . GLN A 1 320 ? -10.268 -11.401 -5.984 1.00 79.44 320 GLN A N 1
ATOM 2671 C CA . GLN A 1 320 ? -9.681 -10.070 -5.779 1.00 79.44 320 GLN A CA 1
ATOM 2672 C C . GLN A 1 320 ? -9.720 -9.599 -4.320 1.00 79.44 320 GLN A C 1
ATOM 2674 O O . GLN A 1 320 ? -9.525 -8.415 -4.045 1.00 79.44 320 GLN A O 1
ATOM 2679 N N . ILE A 1 321 ? -9.971 -10.509 -3.376 1.00 88.06 321 ILE A N 1
ATOM 2680 C CA . ILE A 1 321 ? -10.064 -10.203 -1.943 1.00 88.06 321 ILE A CA 1
ATOM 2681 C C . ILE A 1 321 ? -9.042 -11.018 -1.143 1.00 88.06 321 ILE A C 1
ATOM 2683 O O . ILE A 1 321 ? -8.716 -12.141 -1.531 1.00 88.06 321 ILE A O 1
ATOM 2687 N N . PRO A 1 322 ? -8.535 -10.491 -0.014 1.00 90.81 322 PRO A N 1
ATOM 2688 C CA . PRO A 1 322 ? -7.724 -11.282 0.905 1.00 90.81 322 PRO A CA 1
ATOM 2689 C C . PRO A 1 322 ? -8.477 -12.519 1.402 1.00 90.81 322 PRO A C 1
ATOM 2691 O O . PRO A 1 322 ? -9.690 -12.468 1.616 1.00 90.81 322 PRO A O 1
ATOM 2694 N N . ASN A 1 323 ? -7.754 -13.612 1.643 1.00 90.75 323 ASN A N 1
ATOM 2695 C CA . ASN A 1 323 ? -8.342 -14.815 2.218 1.00 90.75 323 ASN A CA 1
ATOM 2696 C C . ASN A 1 323 ? -8.784 -14.548 3.676 1.00 90.75 323 ASN A C 1
ATOM 2698 O O . ASN A 1 323 ? -7.951 -14.149 4.495 1.00 90.75 323 ASN A O 1
ATOM 2702 N N . PRO A 1 324 ? -10.062 -14.777 4.037 1.00 92.88 324 PRO A N 1
ATOM 2703 C CA . PRO A 1 324 ? -10.550 -14.540 5.395 1.00 92.88 324 PRO A CA 1
ATOM 2704 C C . PRO A 1 324 ? -9.799 -15.314 6.485 1.00 92.88 324 PRO A C 1
ATOM 2706 O O . PRO A 1 324 ? -9.518 -14.751 7.542 1.00 92.88 324 PRO A O 1
ATOM 2709 N N . TYR A 1 325 ? -9.447 -16.579 6.238 1.00 90.06 325 TYR A N 1
ATOM 2710 C CA . TYR A 1 325 ? -8.744 -17.415 7.214 1.00 90.06 325 TYR A CA 1
ATOM 2711 C C . TYR A 1 325 ? -7.315 -16.951 7.457 1.00 90.06 325 TYR A C 1
ATOM 2713 O O . TYR A 1 325 ? -6.856 -16.997 8.598 1.00 90.06 325 TYR A O 1
ATOM 2721 N N . ASP A 1 326 ? -6.629 -16.458 6.425 1.00 88.88 326 ASP A N 1
ATOM 2722 C CA . ASP A 1 326 ? -5.292 -15.887 6.594 1.00 88.88 326 ASP A CA 1
ATOM 2723 C C . ASP A 1 326 ? -5.353 -14.671 7.525 1.00 88.88 326 ASP A C 1
ATOM 2725 O O . ASP A 1 326 ? -4.554 -14.555 8.454 1.00 88.88 326 ASP A O 1
ATOM 2729 N N . LEU A 1 327 ? -6.350 -13.795 7.343 1.00 92.75 327 LEU A N 1
ATOM 2730 C CA . LEU A 1 327 ? -6.539 -12.625 8.205 1.00 92.75 327 LEU A CA 1
ATOM 2731 C C . LEU A 1 327 ? -6.891 -13.006 9.645 1.00 92.75 327 LEU A C 1
ATOM 2733 O O . LEU A 1 327 ? -6.341 -12.419 10.577 1.00 92.75 327 LEU A O 1
ATOM 2737 N N . LEU A 1 328 ? -7.771 -13.992 9.837 1.00 92.38 328 LEU A N 1
ATOM 2738 C CA . LEU A 1 328 ? -8.108 -14.510 11.165 1.00 92.38 328 LEU A CA 1
ATOM 2739 C C . LEU A 1 328 ? -6.885 -15.138 11.843 1.00 92.38 328 LEU A C 1
ATOM 2741 O O . LEU A 1 328 ? -6.582 -14.795 12.983 1.00 92.38 328 LEU A O 1
ATOM 2745 N N . THR A 1 329 ? -6.106 -15.941 11.116 1.00 89.12 329 THR A N 1
ATOM 2746 C CA . THR A 1 329 ? -4.865 -16.555 11.614 1.00 89.12 329 THR A CA 1
ATOM 2747 C C . THR A 1 329 ? -3.848 -15.496 12.037 1.00 89.12 329 THR A C 1
ATOM 2749 O O . THR A 1 329 ? -3.268 -15.584 13.123 1.00 89.12 329 THR A O 1
ATOM 2752 N N . ILE A 1 330 ? -3.647 -14.466 11.210 1.00 89.69 330 ILE A N 1
ATOM 2753 C CA . ILE A 1 330 ? -2.771 -13.336 11.538 1.00 89.69 330 ILE A CA 1
ATOM 2754 C C . ILE A 1 330 ? -3.299 -12.605 12.779 1.00 89.69 330 ILE A C 1
ATOM 2756 O O . ILE A 1 330 ? -2.522 -12.313 13.687 1.00 89.69 330 ILE A O 1
ATOM 2760 N N . GLY A 1 331 ? -4.609 -12.359 12.862 1.00 91.00 331 GLY A N 1
ATOM 2761 C CA . GLY A 1 331 ? -5.258 -11.762 14.031 1.00 91.00 331 GLY A CA 1
ATOM 2762 C C . GLY A 1 331 ? -5.058 -12.583 15.309 1.00 91.00 331 GLY A C 1
ATOM 2763 O O . GLY A 1 331 ? -4.679 -12.033 16.344 1.00 91.00 331 GLY A O 1
ATOM 2764 N N . ALA A 1 332 ? -5.222 -13.906 15.234 1.00 88.06 332 ALA A N 1
ATOM 2765 C CA . ALA A 1 332 ? -4.999 -14.837 16.340 1.00 88.06 332 ALA A CA 1
ATOM 2766 C C . ALA A 1 332 ? -3.567 -14.754 16.868 1.00 88.06 332 ALA A C 1
ATOM 2768 O O . ALA A 1 332 ? -3.342 -14.704 18.077 1.00 88.06 332 ALA A O 1
ATOM 2769 N N . GLN A 1 333 ? -2.590 -14.723 15.957 1.00 86.56 333 GLN A N 1
ATOM 2770 C CA . GLN A 1 333 ? -1.177 -14.588 16.304 1.00 86.56 333 GLN A CA 1
ATOM 2771 C C . GLN A 1 333 ? -0.863 -13.203 16.874 1.00 86.56 333 GLN A C 1
ATOM 2773 O O . GLN A 1 333 ? -0.096 -13.089 17.828 1.00 86.56 333 GLN A O 1
ATOM 2778 N N . TYR A 1 334 ? -1.466 -12.153 16.316 1.00 88.81 334 TYR A N 1
ATOM 2779 C CA . TYR A 1 334 ? -1.240 -10.775 16.731 1.00 88.81 334 TYR A CA 1
ATOM 2780 C C . TYR A 1 334 ? -1.761 -10.491 18.150 1.00 88.81 334 TYR A C 1
ATOM 2782 O O . TYR A 1 334 ? -1.054 -9.847 18.932 1.00 88.81 334 TYR A O 1
ATOM 2790 N N . PHE A 1 335 ? -2.952 -10.987 18.498 1.00 88.56 335 PHE A N 1
ATOM 2791 C CA . PHE A 1 335 ? -3.569 -10.805 19.821 1.00 88.56 335 PHE A CA 1
ATOM 2792 C C . PHE A 1 335 ? -3.263 -11.928 20.820 1.00 88.56 335 PHE A C 1
ATOM 2794 O O . PHE A 1 335 ? -3.577 -11.790 21.998 1.00 88.56 335 PHE A O 1
ATOM 2801 N N . VAL A 1 336 ? -2.645 -13.031 20.378 1.00 80.12 336 VAL A N 1
ATOM 2802 C CA . VAL A 1 336 ? -2.506 -14.267 21.174 1.00 80.12 336 VAL A CA 1
ATOM 2803 C C . VAL A 1 336 ? -3.884 -14.781 21.632 1.00 80.12 336 VAL A C 1
ATOM 2805 O O . VAL A 1 336 ? -4.065 -15.255 22.749 1.00 80.12 336 VAL A O 1
ATOM 2808 N N . GLU A 1 337 ? -4.880 -14.685 20.752 1.00 69.38 337 GLU A N 1
ATOM 2809 C CA . GLU A 1 337 ? -6.285 -14.950 21.066 1.00 69.38 337 GLU A CA 1
ATOM 2810 C C . GLU A 1 337 ? -6.798 -16.171 20.280 1.00 69.38 337 GLU A C 1
ATOM 2812 O O . GLU A 1 337 ? -6.895 -16.113 19.050 1.00 69.38 337 GLU A O 1
ATOM 2817 N N . PRO A 1 338 ? -7.142 -17.290 20.952 1.00 62.50 338 PRO A N 1
ATOM 2818 C CA . PRO A 1 338 ? -7.611 -18.501 20.282 1.00 62.50 338 PRO A CA 1
ATOM 2819 C C . PRO A 1 338 ? -8.914 -18.339 19.495 1.00 62.50 338 PRO A C 1
ATOM 2821 O O . PRO A 1 338 ? -9.137 -19.117 18.576 1.00 62.50 338 PRO A O 1
ATOM 2824 N N . ARG A 1 339 ? -9.767 -17.353 19.819 1.00 61.50 339 ARG A N 1
ATOM 2825 C CA . ARG A 1 339 ? -11.058 -17.128 19.132 1.00 61.50 339 ARG A CA 1
ATOM 2826 C C . ARG A 1 339 ? -10.944 -16.841 17.629 1.00 61.50 339 ARG A C 1
ATOM 2828 O O . ARG A 1 339 ? -11.950 -16.943 16.935 1.00 61.50 339 ARG A O 1
ATOM 2835 N N . TYR A 1 340 ? -9.760 -16.470 17.142 1.00 57.41 340 TYR A N 1
ATOM 2836 C CA . TYR A 1 340 ? -9.500 -16.211 15.723 1.00 57.41 340 TYR A CA 1
ATOM 2837 C C . TYR A 1 340 ? -8.739 -17.358 15.022 1.00 57.41 340 TYR A C 1
ATOM 2839 O O . TYR A 1 340 ? -8.318 -17.181 13.883 1.00 57.41 340 TYR A O 1
ATOM 2847 N N . LYS A 1 341 ? -8.496 -18.491 15.701 1.00 52.38 341 LYS A N 1
ATOM 2848 C CA . LYS A 1 341 ? -7.802 -19.660 15.129 1.00 52.38 341 LYS A CA 1
ATOM 2849 C C . LYS A 1 341 ? -8.709 -20.552 14.298 1.00 52.38 341 LYS A C 1
ATOM 2851 O O . LYS A 1 341 ? -9.893 -20.697 14.674 1.00 52.38 341 LYS A O 1
#